Protein AF-A0A4Y2RRC0-F1 (afdb_monomer)

Mean predicted aligned error: 10.44 Å

Structure (mmCIF, N/CA/C/O backbone):
data_AF-A0A4Y2RRC0-F1
#
_entry.id   AF-A0A4Y2RRC0-F1
#
loop_
_atom_site.group_PDB
_atom_site.id
_atom_site.type_symbol
_atom_site.label_atom_id
_atom_site.label_alt_id
_atom_site.label_comp_id
_atom_site.label_asym_id
_atom_site.label_entity_id
_atom_site.label_seq_id
_atom_site.pdbx_PDB_ins_code
_atom_site.Cartn_x
_atom_site.Cartn_y
_atom_site.Cartn_z
_atom_site.occupancy
_atom_site.B_iso_or_equiv
_atom_site.auth_seq_id
_atom_site.auth_comp_id
_atom_site.auth_asym_id
_atom_site.auth_atom_id
_atom_site.pdbx_PDB_model_num
ATOM 1 N N . HIS A 1 1 ? -29.200 -14.718 19.200 1.00 51.44 1 HIS A N 1
ATOM 2 C CA . HIS A 1 1 ? -28.163 -13.702 18.919 1.00 51.44 1 HIS A CA 1
ATOM 3 C C . HIS A 1 1 ? -26.847 -14.149 19.544 1.00 51.44 1 HIS A C 1
ATOM 5 O O . HIS A 1 1 ? -26.790 -14.279 20.752 1.00 51.44 1 HIS A O 1
ATOM 11 N N . ARG A 1 2 ? -25.812 -14.468 18.754 1.00 59.75 2 ARG A N 1
ATOM 12 C CA . ARG A 1 2 ? -24.584 -15.139 19.248 1.00 59.75 2 ARG A CA 1
ATOM 13 C C . ARG A 1 2 ? -23.587 -14.205 19.967 1.00 59.75 2 ARG A C 1
ATOM 15 O O . ARG A 1 2 ? -22.599 -14.688 20.502 1.00 59.75 2 ARG A O 1
ATOM 22 N N . PHE A 1 3 ? -23.854 -12.895 19.975 1.00 66.81 3 PHE A N 1
ATOM 23 C CA . PHE A 1 3 ? -22.972 -11.850 20.514 1.00 66.81 3 PHE A CA 1
ATOM 24 C C . PHE A 1 3 ? -23.729 -10.743 21.275 1.00 66.81 3 PHE A C 1
ATOM 26 O O . PHE A 1 3 ? -23.216 -9.640 21.404 1.00 66.81 3 PHE A O 1
ATOM 33 N N . SER A 1 4 ? -24.951 -11.004 21.752 1.00 68.88 4 SER A N 1
ATOM 34 C CA . SER A 1 4 ? -25.782 -10.001 22.448 1.00 68.88 4 SER A CA 1
ATOM 35 C C . SER A 1 4 ? -25.144 -9.440 23.721 1.00 68.88 4 SER A C 1
ATOM 37 O O . SER A 1 4 ? -25.420 -8.303 24.082 1.00 68.88 4 SER A O 1
ATOM 39 N N . ASP A 1 5 ? -24.266 -10.214 24.357 1.00 81.19 5 ASP A N 1
ATOM 40 C CA . ASP A 1 5 ? -23.630 -9.849 25.629 1.00 81.19 5 ASP A CA 1
ATOM 41 C C . ASP A 1 5 ? -22.308 -9.087 25.425 1.00 81.19 5 ASP A C 1
ATOM 43 O O . ASP A 1 5 ? -21.598 -8.779 26.382 1.00 81.19 5 ASP A O 1
ATOM 47 N N . TYR A 1 6 ? -21.943 -8.808 24.169 1.00 82.06 6 TYR A N 1
ATOM 48 C CA . TYR A 1 6 ? -20.717 -8.104 23.813 1.00 82.06 6 TYR A CA 1
ATOM 49 C C . TYR A 1 6 ? -21.003 -6.645 23.475 1.00 82.06 6 TYR A C 1
ATOM 51 O O . TYR A 1 6 ? -21.956 -6.327 22.767 1.00 82.06 6 TYR A O 1
ATOM 59 N N . LEU A 1 7 ? -20.112 -5.760 23.920 1.00 87.31 7 LEU A N 1
ATOM 60 C CA . LEU A 1 7 ? -20.065 -4.376 23.466 1.00 87.31 7 LEU A CA 1
ATOM 61 C C . LEU A 1 7 ? -19.388 -4.324 22.085 1.00 87.31 7 LEU A C 1
ATOM 63 O O . LEU A 1 7 ? -18.187 -4.604 22.009 1.00 87.31 7 LEU A O 1
ATOM 67 N N . PRO A 1 8 ? -20.103 -3.981 20.997 1.00 89.75 8 PRO A N 1
ATOM 68 C CA . PRO A 1 8 ? -19.479 -3.853 19.691 1.00 89.75 8 PRO A CA 1
ATOM 69 C C . PRO A 1 8 ? -18.608 -2.596 19.639 1.00 89.75 8 PRO A C 1
ATOM 71 O O . PRO A 1 8 ? -19.058 -1.497 19.972 1.00 89.75 8 PRO A O 1
ATOM 74 N N . ILE A 1 9 ? -17.373 -2.770 19.175 1.00 91.38 9 ILE A N 1
ATOM 75 C CA . ILE A 1 9 ? -16.477 -1.678 18.805 1.00 91.38 9 ILE A CA 1
ATOM 76 C C . ILE A 1 9 ? -16.046 -1.922 17.370 1.00 91.38 9 ILE A C 1
ATOM 78 O O . ILE A 1 9 ? -15.539 -2.997 17.048 1.00 91.38 9 ILE A O 1
ATOM 82 N N . TYR A 1 10 ? -16.270 -0.928 16.524 1.00 93.25 10 TYR A N 1
ATOM 83 C CA . TYR A 1 10 ? -15.870 -0.956 15.124 1.00 93.25 10 TYR A CA 1
ATOM 84 C C . TYR A 1 10 ? -14.587 -0.158 14.981 1.00 93.25 10 TYR A C 1
ATOM 86 O O . TYR A 1 10 ? -14.452 0.896 15.595 1.00 93.25 10 TYR A O 1
ATOM 94 N N . THR A 1 11 ? -13.647 -0.662 14.200 1.00 92.56 11 THR A N 1
ATOM 95 C CA . THR A 1 11 ? -12.344 -0.039 13.967 1.00 92.56 11 THR A CA 1
ATOM 96 C C . THR A 1 11 ? -12.079 -0.055 12.480 1.00 92.56 11 THR A C 1
ATOM 98 O O . THR A 1 11 ? -12.399 -1.056 11.843 1.00 92.56 11 THR A O 1
ATOM 101 N N . ASP A 1 12 ? -11.482 1.007 11.957 1.00 94.44 12 ASP A N 1
ATOM 102 C CA . ASP A 1 12 ? -11.091 1.063 10.553 1.00 94.44 12 ASP A CA 1
ATOM 103 C C . ASP A 1 12 ? -9.817 1.892 10.360 1.00 94.44 12 ASP A C 1
ATOM 105 O O . ASP A 1 12 ? -9.576 2.888 11.064 1.00 94.44 12 ASP A O 1
ATOM 109 N N . GLY A 1 13 ? -8.995 1.459 9.408 1.00 92.56 13 GLY A N 1
ATOM 110 C CA . GLY A 1 13 ? -7.823 2.165 8.922 1.00 92.56 13 GLY A CA 1
ATOM 111 C C . GLY A 1 13 ? -8.037 2.654 7.493 1.00 92.56 13 GLY A C 1
ATOM 112 O O . GLY A 1 13 ? -8.409 1.905 6.602 1.00 92.56 13 GLY A O 1
ATOM 113 N N . SER A 1 14 ? -7.689 3.909 7.225 1.00 93.88 14 SER A N 1
ATOM 114 C CA . SER A 1 14 ? -7.742 4.488 5.888 1.00 93.88 14 SER A CA 1
ATOM 115 C C . SER A 1 14 ? -6.358 4.875 5.386 1.00 93.88 14 SER A C 1
ATOM 117 O O . SER A 1 14 ? -5.559 5.484 6.101 1.00 93.88 14 SER A O 1
ATOM 119 N N . LYS A 1 15 ? -6.087 4.575 4.114 1.00 92.44 15 LYS A N 1
ATOM 120 C CA . LYS A 1 15 ? -4.858 4.960 3.418 1.00 92.44 15 LYS A CA 1
ATOM 121 C C . LYS A 1 15 ? -5.174 5.454 2.007 1.00 92.44 15 LYS A C 1
ATOM 123 O O . LYS A 1 15 ? -5.719 4.714 1.196 1.00 92.44 15 LYS A O 1
ATOM 128 N N . SER A 1 16 ? -4.769 6.686 1.699 1.00 91.31 16 SER A N 1
ATOM 129 C CA . SER A 1 16 ? -4.727 7.245 0.340 1.00 91.31 16 SER A CA 1
ATOM 130 C C . SER A 1 16 ? -3.289 7.596 -0.059 1.00 91.31 16 SER A C 1
ATOM 132 O O . SER A 1 16 ? -2.350 7.412 0.715 1.00 91.31 16 SER A O 1
ATOM 134 N N . THR A 1 17 ? -3.073 8.124 -1.262 1.00 85.25 17 THR A N 1
ATOM 135 C CA . THR A 1 17 ? -1.742 8.570 -1.711 1.00 85.25 17 THR A CA 1
ATOM 136 C C . THR A 1 17 ? -1.160 9.682 -0.832 1.00 85.25 17 THR A C 1
ATOM 138 O O . THR A 1 17 ? 0.039 9.684 -0.566 1.00 85.25 17 THR A O 1
ATOM 141 N N . THR A 1 18 ? -2.001 10.581 -0.319 1.00 88.06 18 THR A N 1
ATOM 142 C CA . THR A 1 18 ? -1.594 11.784 0.433 1.00 88.06 18 THR A CA 1
ATOM 143 C C . THR A 1 18 ? -1.958 11.736 1.917 1.00 88.06 18 THR A C 1
ATOM 145 O O . THR A 1 18 ? -1.545 12.596 2.696 1.00 88.06 18 THR A O 1
ATOM 148 N N . ALA A 1 19 ? -2.740 10.741 2.326 1.00 91.25 19 ALA A N 1
ATOM 149 C CA . ALA A 1 19 ? -3.330 10.659 3.649 1.00 91.25 19 ALA A CA 1
ATOM 150 C C . ALA A 1 19 ? -3.214 9.264 4.246 1.00 91.25 19 ALA A C 1
ATOM 152 O O . ALA A 1 19 ? -3.270 8.270 3.530 1.00 91.25 19 ALA A O 1
ATOM 153 N N . ALA A 1 20 ? -3.148 9.203 5.570 1.00 93.06 20 ALA A N 1
ATOM 154 C CA . ALA A 1 20 ? -3.466 8.006 6.329 1.00 93.06 20 ALA A CA 1
ATOM 155 C C . ALA A 1 20 ? -4.252 8.422 7.574 1.00 93.06 20 ALA A C 1
ATOM 157 O O . ALA A 1 20 ? -3.986 9.481 8.146 1.00 93.06 20 ALA A O 1
ATOM 158 N N . GLY A 1 21 ? -5.219 7.622 7.988 1.00 94.38 21 GLY A N 1
ATOM 159 C CA . GLY A 1 21 ? -6.072 7.915 9.130 1.00 94.38 21 GLY A CA 1
ATOM 160 C C . GLY A 1 21 ? -6.603 6.635 9.742 1.00 94.38 21 GLY A C 1
ATOM 161 O O . GLY A 1 21 ? -6.569 5.579 9.121 1.00 94.38 21 GLY A O 1
ATOM 162 N N . CYS A 1 22 ? -7.076 6.717 10.970 1.00 94.00 22 CYS A N 1
ATOM 163 C CA . CYS A 1 22 ? -7.711 5.598 11.642 1.00 94.00 22 CYS A CA 1
ATOM 164 C C . CYS A 1 22 ? -8.864 6.098 12.500 1.00 94.00 22 CYS A C 1
ATOM 166 O O . CYS A 1 22 ? -8.883 7.264 12.914 1.00 94.00 22 CYS A O 1
ATOM 168 N N . ALA A 1 23 ? -9.825 5.228 12.775 1.00 95.44 23 ALA A N 1
ATOM 169 C CA . ALA A 1 23 ? -10.914 5.550 13.676 1.00 95.44 23 ALA A CA 1
ATOM 170 C C . ALA A 1 23 ? -11.458 4.317 14.383 1.00 95.44 23 ALA A C 1
ATOM 172 O O . ALA A 1 23 ? -11.337 3.191 13.902 1.00 95.44 23 ALA A O 1
ATOM 173 N N . PHE A 1 24 ? -12.105 4.554 15.519 1.00 94.94 24 PHE A N 1
ATOM 174 C CA . PHE A 1 24 ? -12.991 3.577 16.123 1.00 94.94 24 PHE A CA 1
ATOM 175 C C . PHE A 1 24 ? -14.331 4.205 16.503 1.00 94.94 24 PHE A C 1
ATOM 177 O O . PHE A 1 24 ? -14.433 5.408 16.761 1.00 94.94 24 PHE A O 1
ATOM 184 N N . VAL A 1 25 ? -15.352 3.356 16.560 1.00 94.19 25 VAL A N 1
ATOM 185 C CA . VAL A 1 25 ? -16.710 3.693 16.977 1.00 94.19 25 VAL A CA 1
ATOM 186 C C . VAL A 1 25 ? -17.121 2.746 18.092 1.00 94.19 25 VAL A C 1
ATOM 188 O O . VAL A 1 25 ? -17.136 1.527 17.911 1.00 94.19 25 VAL A O 1
ATOM 191 N N . CYS A 1 26 ? -17.470 3.308 19.244 1.00 91.94 26 CYS A N 1
ATOM 192 C CA . CYS A 1 26 ? -17.986 2.573 20.391 1.00 91.94 26 CYS A CA 1
ATOM 193 C C . CYS A 1 26 ? -19.247 3.280 20.896 1.00 91.94 26 CYS A C 1
ATOM 195 O O . CYS A 1 26 ? -19.172 4.381 21.436 1.00 91.94 26 CYS A O 1
ATOM 197 N N . GLN A 1 27 ? -20.410 2.638 20.753 1.00 88.44 27 GLN A N 1
ATOM 198 C CA . GLN A 1 27 ? -21.713 3.246 21.062 1.00 88.44 27 GLN A CA 1
ATOM 199 C C . GLN A 1 27 ? -21.921 4.560 20.278 1.00 88.44 27 GLN A C 1
ATOM 201 O O . GLN A 1 27 ? -22.026 4.517 19.056 1.00 88.44 27 GLN A O 1
ATOM 206 N N . ASN A 1 28 ? -21.967 5.705 20.968 1.00 88.00 28 ASN A N 1
ATOM 207 C CA . ASN A 1 28 ? -22.111 7.037 20.373 1.00 88.00 28 ASN A CA 1
ATOM 208 C C . ASN A 1 28 ? -20.768 7.767 20.203 1.00 88.00 28 ASN A C 1
ATOM 210 O O . ASN A 1 28 ? -20.734 8.829 19.585 1.00 88.00 28 ASN A O 1
ATOM 214 N N . ASP A 1 29 ? -19.677 7.215 20.740 1.00 91.12 29 ASP A N 1
ATOM 215 C CA . ASP A 1 29 ? -18.361 7.835 20.665 1.00 91.12 29 ASP A CA 1
ATOM 216 C C . ASP A 1 29 ? -17.682 7.437 19.350 1.00 91.12 29 ASP A C 1
ATOM 218 O O . ASP A 1 29 ? -17.482 6.252 19.065 1.00 91.12 29 ASP A O 1
ATOM 222 N N . ILE A 1 30 ? -17.313 8.446 18.560 1.00 94.19 30 ILE A N 1
ATOM 223 C CA . ILE A 1 30 ? -16.532 8.308 17.330 1.00 94.19 30 ILE A CA 1
ATOM 224 C C . ILE A 1 30 ? -15.206 9.015 17.565 1.00 94.19 30 ILE A C 1
ATOM 226 O O . ILE A 1 30 ? -15.168 10.230 17.768 1.00 94.19 30 ILE A O 1
ATOM 230 N N . VAL A 1 31 ? -14.114 8.261 17.539 1.00 92.50 31 VAL A N 1
ATOM 231 C CA . VAL A 1 31 ? -12.775 8.810 17.751 1.00 92.50 31 VAL A CA 1
ATOM 232 C C . VAL A 1 31 ? -11.929 8.491 16.536 1.00 92.50 31 VAL A C 1
ATOM 234 O O . VAL A 1 31 ? -11.680 7.330 16.226 1.00 92.50 31 VAL A O 1
ATOM 237 N N . SER A 1 32 ? -11.458 9.537 15.867 1.00 94.12 32 SER A N 1
ATOM 238 C CA . SER A 1 32 ? -10.596 9.442 14.690 1.00 94.12 32 SER A CA 1
ATOM 239 C C . SER A 1 32 ? -9.249 10.106 14.936 1.00 94.12 32 SER A C 1
ATOM 241 O O . SER A 1 32 ? -9.163 11.083 15.689 1.00 94.12 32 SER A O 1
ATOM 243 N N . ARG A 1 33 ? -8.212 9.638 14.249 1.00 90.69 33 ARG A N 1
ATOM 244 C CA . ARG A 1 33 ? -6.874 10.224 14.291 1.00 90.69 33 ARG A CA 1
ATOM 245 C C . ARG A 1 33 ? -6.261 10.265 12.904 1.00 90.69 33 ARG A C 1
ATOM 247 O O . ARG A 1 33 ? -6.299 9.292 12.155 1.00 90.69 33 ARG A O 1
ATOM 254 N N . ARG A 1 34 ? -5.674 11.411 12.578 1.00 93.19 34 ARG A N 1
ATOM 255 C CA . ARG A 1 34 ? -4.878 11.593 11.375 1.00 93.19 34 ARG A CA 1
ATOM 256 C C . ARG A 1 34 ? -3.474 11.068 11.633 1.00 93.19 34 ARG A C 1
ATOM 258 O O . ARG A 1 34 ? -2.797 11.523 12.557 1.00 93.19 34 ARG A O 1
ATOM 265 N N . LEU A 1 35 ? -3.046 10.129 10.801 1.00 90.56 35 LEU A N 1
ATOM 266 C CA . LEU A 1 35 ? -1.715 9.544 10.853 1.00 90.56 35 LEU A CA 1
ATOM 267 C C . LEU A 1 35 ? -0.792 10.243 9.857 1.00 90.56 35 LEU A C 1
ATOM 269 O O . LEU A 1 35 ? -1.223 10.997 8.977 1.00 90.56 35 LEU A O 1
ATOM 273 N N . HIS A 1 36 ? 0.507 9.997 10.001 1.00 89.94 36 HIS A N 1
ATOM 274 C CA . HIS A 1 36 ? 1.475 10.505 9.042 1.00 89.94 36 HIS A CA 1
ATOM 275 C C . HIS A 1 36 ? 1.184 9.912 7.648 1.00 89.94 36 HIS A C 1
ATOM 277 O O . HIS A 1 36 ? 0.908 8.712 7.567 1.00 89.94 36 HIS A O 1
ATOM 283 N N . PRO A 1 37 ? 1.287 10.679 6.543 1.00 90.12 37 PRO A N 1
ATOM 284 C CA . PRO A 1 37 ? 0.978 10.193 5.195 1.00 90.12 37 PRO A CA 1
ATOM 285 C C . PRO A 1 37 ? 1.722 8.922 4.776 1.00 90.12 37 PRO A C 1
ATOM 287 O O . PRO A 1 37 ? 1.210 8.158 3.973 1.00 90.12 37 PRO A O 1
ATOM 290 N N . PHE A 1 38 ? 2.913 8.671 5.315 1.00 89.50 38 PHE A N 1
ATOM 291 C CA . PHE A 1 38 ? 3.690 7.450 5.049 1.00 89.50 38 PHE A CA 1
ATOM 292 C C . PHE A 1 38 ? 3.231 6.209 5.818 1.00 89.50 38 PHE A C 1
ATOM 294 O O . PHE A 1 38 ? 3.741 5.126 5.550 1.00 89.50 38 PHE A O 1
ATOM 301 N N . SER A 1 39 ? 2.274 6.344 6.737 1.00 88.81 39 SER A N 1
ATOM 302 C CA . SER A 1 39 ? 1.728 5.193 7.455 1.00 88.81 39 SER A CA 1
ATOM 303 C C . SER A 1 39 ? 1.082 4.230 6.463 1.00 88.81 39 SER A C 1
ATOM 305 O O . SER A 1 39 ? 0.383 4.654 5.535 1.00 88.81 39 SER A O 1
ATOM 307 N N . SER A 1 40 ? 1.322 2.935 6.638 1.00 88.88 40 SER A N 1
ATOM 308 C CA . SER A 1 40 ? 0.680 1.911 5.815 1.00 88.88 40 SER A CA 1
ATOM 309 C C . SER A 1 40 ? -0.785 1.713 6.214 1.00 88.88 40 SER A C 1
ATOM 311 O O . SER A 1 40 ? -1.220 2.111 7.300 1.00 88.88 40 SER A O 1
ATOM 313 N N . ILE A 1 41 ? -1.559 1.059 5.341 1.00 91.56 41 ILE A N 1
ATOM 314 C CA . ILE A 1 41 ? -2.912 0.606 5.693 1.00 91.56 41 ILE A CA 1
ATOM 315 C C . ILE A 1 41 ? -2.871 -0.299 6.929 1.00 91.56 41 ILE A C 1
ATOM 317 O O . ILE A 1 41 ? -3.638 -0.110 7.861 1.00 91.56 41 ILE A O 1
ATOM 321 N N . PHE A 1 42 ? -1.882 -1.192 6.999 1.00 86.62 42 PHE A N 1
ATOM 322 C CA . PHE A 1 42 ? -1.682 -2.088 8.130 1.00 86.62 42 PHE A CA 1
ATOM 323 C C . PHE A 1 42 ? -1.435 -1.334 9.442 1.00 86.62 42 PHE A C 1
ATOM 325 O O . PHE A 1 42 ? -2.080 -1.625 10.446 1.00 86.62 42 PHE A O 1
ATOM 332 N N . THR A 1 43 ? -0.552 -0.330 9.440 1.00 87.50 43 THR A N 1
ATOM 333 C CA . THR A 1 43 ? -0.346 0.537 10.611 1.00 87.50 43 THR A CA 1
ATOM 334 C C . THR A 1 43 ? -1.631 1.264 10.995 1.00 87.50 43 THR A C 1
ATOM 336 O O . THR A 1 43 ? -1.949 1.342 12.176 1.00 87.50 43 THR A O 1
ATOM 339 N N . SER A 1 44 ? -2.395 1.745 10.015 1.00 89.62 44 SER A N 1
ATOM 340 C CA . SER A 1 44 ? -3.648 2.468 10.259 1.00 89.62 44 SER A CA 1
ATOM 341 C C . SER A 1 44 ? -4.688 1.594 10.970 1.00 89.62 44 SER A C 1
ATOM 343 O O . SER A 1 44 ? -5.241 2.009 11.989 1.00 89.62 44 SER A O 1
ATOM 345 N N . GLU A 1 45 ? -4.873 0.358 10.503 1.00 88.62 45 GLU A N 1
ATOM 346 C CA . GLU A 1 45 ? -5.752 -0.642 11.127 1.00 88.62 45 GLU A CA 1
ATOM 347 C C . GLU A 1 45 ? -5.311 -0.999 12.553 1.00 88.62 45 GLU A C 1
ATOM 349 O O . GLU A 1 45 ? -6.112 -1.024 13.492 1.00 88.62 45 GLU A O 1
ATOM 354 N N . LEU A 1 46 ? -4.010 -1.236 12.757 1.00 88.50 4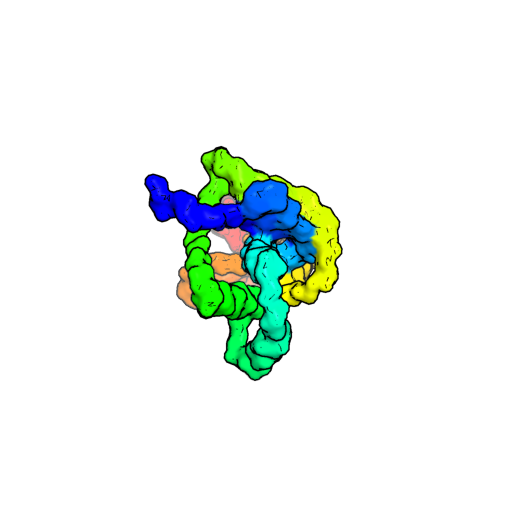6 LEU A N 1
ATOM 355 C CA . LEU A 1 46 ? -3.486 -1.548 14.086 1.00 88.50 46 LEU A CA 1
ATOM 356 C C . LEU A 1 46 ? -3.662 -0.379 15.056 1.00 88.50 46 LEU A C 1
ATOM 358 O O . LEU A 1 46 ? -4.039 -0.597 16.208 1.00 88.50 46 LEU A O 1
ATOM 362 N N . THR A 1 47 ? -3.426 0.853 14.609 1.00 89.00 47 THR A N 1
ATOM 363 C CA . THR A 1 47 ? -3.617 2.034 15.454 1.00 89.00 47 THR A CA 1
ATOM 364 C C . THR A 1 47 ? -5.091 2.225 15.815 1.00 89.00 47 THR A C 1
ATOM 366 O O . THR A 1 47 ? -5.380 2.571 16.959 1.00 89.00 47 THR A O 1
ATOM 369 N N . ALA A 1 48 ? -6.033 1.930 14.909 1.00 90.56 48 ALA A N 1
ATOM 370 C CA . ALA A 1 48 ? -7.468 1.933 15.220 1.00 90.56 48 ALA A CA 1
ATOM 371 C C . ALA A 1 48 ? -7.806 0.970 16.374 1.00 90.56 48 ALA A C 1
ATOM 373 O O . ALA A 1 48 ? -8.475 1.346 17.342 1.00 90.56 48 ALA A O 1
ATOM 374 N N . ILE A 1 49 ? -7.277 -0.257 16.310 1.00 88.44 49 ILE A N 1
ATOM 375 C CA . ILE A 1 49 ? -7.449 -1.277 17.354 1.00 88.44 49 ILE A CA 1
ATOM 376 C C . ILE A 1 49 ? -6.797 -0.838 18.666 1.00 88.44 49 ILE A C 1
ATOM 378 O O . ILE A 1 49 ? -7.412 -0.952 19.728 1.00 88.44 49 ILE A O 1
ATOM 382 N N . TYR A 1 50 ? -5.567 -0.328 18.609 1.00 88.12 50 TYR A N 1
ATOM 383 C CA . TYR A 1 50 ? -4.862 0.183 19.782 1.00 88.12 50 TYR A CA 1
ATOM 384 C C . TYR A 1 50 ? -5.693 1.260 20.493 1.00 88.12 50 TYR A C 1
ATOM 386 O O . TYR A 1 50 ? -5.912 1.170 21.699 1.00 88.12 50 TYR A O 1
ATOM 394 N N . MET A 1 51 ? -6.225 2.228 19.739 1.00 88.69 51 MET A N 1
ATOM 395 C CA . MET A 1 51 ? -7.055 3.310 20.274 1.00 88.69 51 MET A CA 1
ATOM 396 C C . MET A 1 51 ? -8.332 2.797 20.942 1.00 88.69 51 MET A C 1
ATOM 398 O O . MET A 1 51 ? -8.689 3.264 22.023 1.00 88.69 51 MET A O 1
ATOM 402 N N . ALA A 1 52 ? -9.002 1.819 20.331 1.00 89.69 52 ALA A N 1
ATOM 403 C CA . ALA A 1 52 ? -10.185 1.190 20.910 1.00 89.69 52 ALA A CA 1
ATOM 404 C C . ALA A 1 52 ? -9.869 0.487 22.242 1.00 89.69 52 ALA A C 1
ATOM 406 O O . ALA A 1 52 ? -10.611 0.622 23.220 1.00 89.69 52 ALA A O 1
ATOM 407 N N . LEU A 1 53 ? -8.750 -0.244 22.303 1.00 86.31 53 LEU A N 1
ATOM 408 C CA . LEU A 1 53 ? -8.315 -0.929 23.521 1.00 86.31 53 LEU A CA 1
ATOM 409 C C . LEU A 1 53 ? -7.905 0.065 24.610 1.00 86.31 53 LEU A C 1
ATOM 411 O O . LEU A 1 53 ? -8.295 -0.120 25.759 1.00 86.31 53 LEU A O 1
ATOM 415 N N . GLU A 1 54 ? -7.180 1.127 24.261 1.00 84.69 54 GLU A N 1
ATOM 416 C CA . GLU A 1 54 ? -6.804 2.214 25.172 1.00 84.69 54 GLU A CA 1
ATOM 417 C C . GLU A 1 54 ? -8.043 2.918 25.752 1.00 84.69 54 GLU A C 1
ATOM 419 O O . GLU A 1 54 ? -8.121 3.166 26.959 1.00 84.69 54 GLU A O 1
ATOM 424 N N . TYR A 1 55 ? -9.057 3.170 24.927 1.00 85.06 55 TYR A N 1
ATOM 425 C CA . TYR A 1 55 ? -10.328 3.747 25.362 1.00 85.06 55 TYR A CA 1
ATOM 426 C C . TYR A 1 55 ? -11.082 2.835 26.348 1.00 85.06 55 TYR A C 1
ATOM 428 O O . TYR A 1 55 ? -11.531 3.293 27.401 1.00 85.06 55 TYR A O 1
ATOM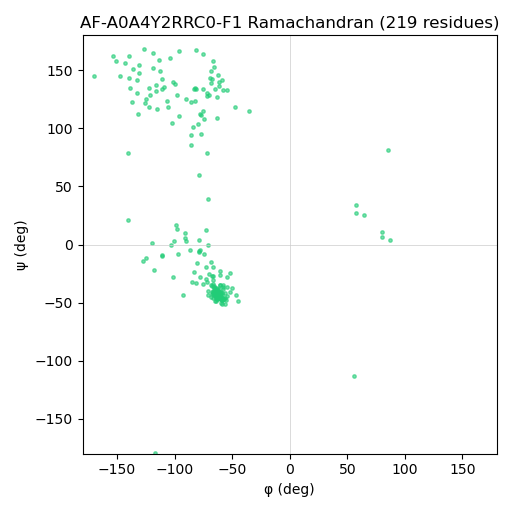 436 N N . LEU A 1 56 ? -11.154 1.527 26.073 1.00 81.38 56 LEU A N 1
ATOM 437 C CA . LEU A 1 56 ? -11.704 0.546 27.023 1.00 81.38 56 LEU A CA 1
ATOM 438 C C . LEU A 1 56 ? -10.917 0.513 28.334 1.00 81.38 56 LEU A C 1
ATOM 440 O O . LEU A 1 56 ? -11.473 0.300 29.410 1.00 81.38 56 LEU A O 1
ATOM 444 N N . SER A 1 57 ? -9.610 0.721 28.222 1.00 73.81 57 SER A N 1
ATOM 445 C CA . SER A 1 57 ? -8.686 0.724 29.338 1.00 73.81 57 SER A CA 1
ATOM 446 C C . SER A 1 57 ? -8.940 1.922 30.267 1.00 73.81 57 SER A C 1
ATOM 448 O O . SER A 1 57 ? -8.954 1.726 31.473 1.00 73.81 57 SER A O 1
ATOM 450 N N . THR A 1 58 ? -9.223 3.117 29.731 1.00 68.69 58 THR A N 1
ATOM 451 C CA . THR A 1 58 ? -9.340 4.386 30.485 1.00 68.69 58 THR A CA 1
ATOM 452 C C . THR A 1 58 ? -10.705 4.627 31.136 1.00 68.69 58 THR A C 1
ATOM 454 O O . THR A 1 58 ? -10.771 5.329 32.144 1.00 68.69 58 THR A O 1
ATOM 457 N N . LYS A 1 59 ? -11.795 4.017 30.642 1.00 60.88 59 LYS A N 1
ATOM 458 C CA . LYS A 1 59 ? -13.123 4.079 31.295 1.00 60.88 59 LYS A CA 1
ATOM 459 C C . LYS A 1 59 ? -13.223 3.273 32.606 1.00 60.88 59 LYS A C 1
ATOM 461 O O . LYS A 1 59 ? -14.255 3.315 33.272 1.00 60.88 59 LYS A O 1
ATOM 466 N N . GLN A 1 60 ? -12.149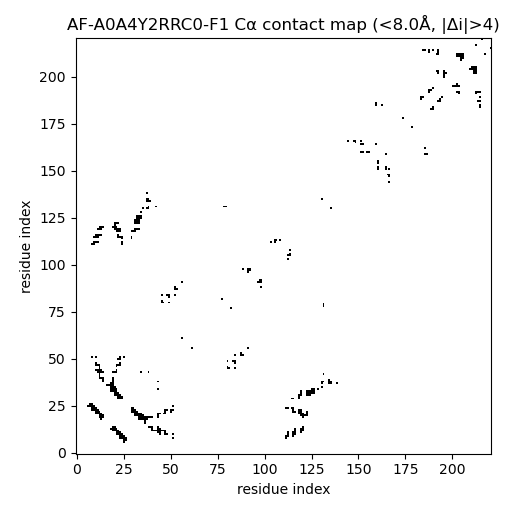 2.600 33.023 1.00 49.00 60 GLN A N 1
ATOM 467 C CA . GLN A 1 60 ? -11.922 2.151 34.400 1.00 49.00 60 GLN A CA 1
ATOM 468 C C . GLN A 1 60 ? -10.506 2.558 34.848 1.00 49.00 60 GLN A C 1
ATOM 470 O O . GLN A 1 60 ? -9.602 2.600 34.019 1.00 49.00 60 GLN A O 1
ATOM 475 N N . PRO A 1 61 ? -10.260 2.865 36.135 1.00 36.12 61 PRO A N 1
ATOM 476 C CA . PRO A 1 61 ? -8.965 3.379 36.574 1.00 36.12 61 PRO A CA 1
ATOM 477 C C . PRO A 1 61 ? -7.847 2.351 36.345 1.00 36.12 61 PRO A C 1
ATOM 479 O O . PRO A 1 61 ? -7.738 1.347 37.048 1.00 36.12 61 PRO A O 1
ATOM 482 N N . ILE A 1 62 ? -6.976 2.623 35.372 1.00 42.12 62 ILE A N 1
ATOM 483 C CA . ILE A 1 62 ? -5.684 1.947 35.244 1.00 42.12 62 ILE A CA 1
ATOM 484 C C . ILE A 1 62 ? -4.707 2.666 36.146 1.00 42.12 62 ILE A C 1
ATOM 486 O O . ILE A 1 62 ? -4.172 3.713 35.791 1.00 42.12 62 ILE A O 1
ATOM 490 N N . LYS A 1 63 ? -4.458 2.078 37.313 1.00 38.66 63 LYS A N 1
ATOM 491 C CA . LYS A 1 63 ? -3.176 2.276 37.974 1.00 38.66 63 LYS A CA 1
ATOM 492 C C . LYS A 1 63 ? -2.126 1.431 37.246 1.00 38.66 63 LYS A C 1
ATOM 494 O O . LYS A 1 63 ? -2.370 0.267 36.928 1.00 38.66 63 LYS A O 1
ATOM 499 N N . ASP A 1 64 ? -0.995 2.076 36.996 1.00 36.81 64 ASP A N 1
ATOM 500 C CA . ASP A 1 64 ? 0.310 1.537 36.604 1.00 36.81 64 ASP A CA 1
ATOM 501 C C . ASP A 1 64 ? 0.591 1.274 35.119 1.00 36.81 64 ASP A C 1
ATOM 503 O O . ASP A 1 64 ? 0.656 0.149 34.623 1.00 36.81 64 ASP A O 1
ATOM 507 N N . SER A 1 65 ? 0.943 2.370 34.446 1.00 39.81 65 SER A N 1
ATOM 508 C CA . SER A 1 65 ? 1.680 2.451 33.180 1.00 39.81 65 SER A CA 1
ATOM 509 C C . SER A 1 65 ? 3.184 2.107 33.286 1.00 39.81 65 SER A C 1
ATOM 511 O O . SER A 1 65 ? 3.926 2.327 32.334 1.00 39.81 65 SER A O 1
ATOM 513 N N . PHE A 1 66 ? 3.665 1.526 34.394 1.00 42.19 66 PHE A N 1
ATOM 514 C CA . PHE A 1 66 ? 5.096 1.212 34.571 1.00 42.19 66 PHE A CA 1
ATOM 515 C C . PHE A 1 66 ? 5.512 -0.145 33.964 1.00 42.19 66 PHE A C 1
ATOM 517 O O . PHE A 1 66 ? 6.605 -0.292 33.426 1.00 42.19 66 PHE A O 1
ATOM 524 N N . SER A 1 67 ? 4.616 -1.138 33.956 1.00 45.41 67 SER A N 1
ATOM 525 C CA . SER A 1 67 ? 4.916 -2.489 33.440 1.00 45.41 67 SER A CA 1
ATOM 526 C C . SER A 1 67 ? 5.027 -2.574 31.907 1.00 45.41 67 SER A C 1
ATOM 528 O O . SER A 1 67 ? 5.653 -3.495 31.385 1.00 45.41 67 SER A O 1
ATOM 530 N N . VAL A 1 68 ? 4.475 -1.595 31.179 1.00 39.97 68 VAL A N 1
ATOM 531 C CA . VAL A 1 68 ? 4.555 -1.503 29.707 1.00 39.97 68 VAL A CA 1
ATOM 532 C C . VAL A 1 68 ? 5.943 -1.039 29.250 1.00 39.97 68 VAL A C 1
ATOM 534 O O . VAL A 1 68 ? 6.442 -1.523 28.238 1.00 39.97 68 VAL A O 1
ATOM 537 N N . LEU A 1 69 ? 6.606 -0.175 30.030 1.00 39.72 69 LEU A N 1
ATOM 538 C CA . LEU A 1 69 ? 7.981 0.265 29.764 1.00 39.72 69 LEU A CA 1
ATOM 539 C C . LEU A 1 69 ? 8.994 -0.875 29.965 1.00 39.72 69 LEU A C 1
ATOM 541 O O . LEU A 1 69 ? 9.945 -0.988 29.198 1.00 39.72 69 LEU A O 1
ATOM 545 N N . GLN A 1 70 ? 8.764 -1.776 30.928 1.00 39.84 70 GLN A N 1
ATOM 546 C CA . GLN A 1 70 ? 9.654 -2.921 31.183 1.00 39.84 70 GLN A CA 1
ATOM 547 C C . GLN A 1 70 ? 9.643 -3.953 30.034 1.00 39.84 70 GLN A C 1
ATOM 549 O O . GLN A 1 70 ? 10.642 -4.629 29.800 1.00 39.84 70 GLN A O 1
ATOM 554 N N . ALA A 1 71 ? 8.542 -4.047 29.277 1.00 40.50 71 ALA A N 1
ATOM 555 C CA . ALA A 1 71 ? 8.443 -4.907 28.094 1.00 40.50 71 ALA A CA 1
ATOM 556 C C . ALA A 1 71 ? 9.210 -4.358 26.870 1.00 40.50 71 ALA A C 1
ATOM 558 O O . ALA A 1 71 ? 9.361 -5.071 25.883 1.00 40.50 71 ALA A O 1
ATOM 559 N N . MET A 1 72 ? 9.726 -3.121 26.932 1.00 40.62 72 MET A N 1
ATOM 560 C CA . MET A 1 72 ? 10.507 -2.498 25.851 1.00 40.62 72 MET A CA 1
ATOM 561 C C . MET A 1 72 ? 11.965 -2.982 25.772 1.00 40.62 72 MET A C 1
ATOM 563 O O . MET A 1 72 ? 12.671 -2.592 24.848 1.00 40.62 72 MET A O 1
ATOM 567 N N . ILE A 1 73 ? 12.424 -3.815 26.715 1.00 38.31 73 ILE A N 1
ATOM 568 C CA . ILE A 1 73 ? 13.826 -4.274 26.811 1.00 38.31 73 ILE A CA 1
ATOM 569 C C . ILE A 1 73 ? 14.012 -5.700 26.234 1.00 38.31 73 ILE A C 1
ATOM 571 O O . ILE A 1 73 ? 15.104 -6.254 26.265 1.00 38.31 73 ILE A O 1
ATOM 575 N N . GLY A 1 74 ? 12.964 -6.315 25.673 1.00 33.97 74 GLY A N 1
ATOM 576 C CA . GLY A 1 74 ? 13.025 -7.676 25.130 1.00 33.97 74 GLY A CA 1
ATOM 577 C C . GLY A 1 74 ? 13.041 -7.729 23.604 1.00 33.97 74 GLY A C 1
ATOM 578 O O . GLY A 1 74 ? 12.067 -7.342 22.961 1.00 33.97 74 GLY A O 1
ATOM 579 N N . ASP A 1 75 ? 14.119 -8.273 23.040 1.00 41.28 75 ASP A N 1
ATOM 580 C CA . ASP A 1 75 ? 14.263 -8.624 21.626 1.00 41.28 75 ASP A CA 1
ATOM 581 C C . ASP A 1 75 ? 13.058 -9.411 21.086 1.00 41.28 75 ASP A C 1
ATOM 583 O O . ASP A 1 75 ? 12.806 -10.544 21.497 1.00 41.28 75 ASP A O 1
ATOM 587 N N . ASN A 1 76 ? 12.354 -8.854 20.097 1.00 41.94 76 ASN A N 1
ATOM 588 C CA . ASN A 1 76 ? 12.015 -9.600 18.886 1.00 41.94 76 ASN A CA 1
ATOM 589 C C . ASN A 1 76 ? 11.431 -8.697 17.799 1.00 41.94 76 ASN A C 1
ATOM 591 O O . ASN A 1 76 ? 10.652 -7.781 18.055 1.00 41.94 76 ASN A O 1
ATOM 595 N N . ASN A 1 77 ? 11.770 -9.037 16.563 1.00 44.38 77 ASN A N 1
ATOM 596 C CA . ASN A 1 77 ? 11.572 -8.299 15.317 1.00 44.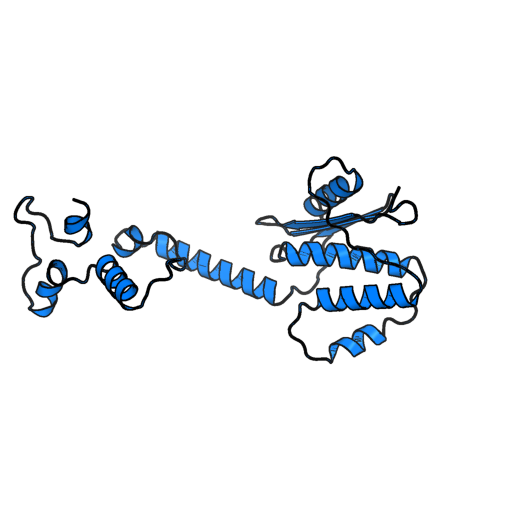38 77 ASN A CA 1
ATOM 597 C C . ASN A 1 77 ? 10.098 -8.231 14.833 1.00 44.38 77 ASN A C 1
ATOM 599 O O . ASN A 1 77 ? 9.810 -8.376 13.646 1.00 44.38 77 ASN A O 1
ATOM 603 N N . SER A 1 78 ? 9.134 -8.061 15.742 1.00 51.06 78 SER A N 1
ATOM 604 C CA . SER A 1 78 ? 7.703 -7.953 15.430 1.00 51.06 78 SER A CA 1
ATOM 605 C C . SER A 1 78 ? 7.216 -6.524 15.653 1.00 51.06 78 SER A C 1
ATOM 607 O O . SER A 1 78 ? 7.530 -5.943 16.687 1.00 51.06 78 SER A O 1
ATOM 609 N N . HIS A 1 79 ? 6.430 -5.977 14.717 1.00 65.31 79 HIS A N 1
ATOM 610 C CA . HIS A 1 79 ? 5.815 -4.645 14.801 1.00 65.31 79 HIS A CA 1
ATOM 611 C C . HIS A 1 79 ? 5.404 -4.281 16.240 1.00 65.31 79 HIS A C 1
ATOM 613 O O . HIS A 1 79 ? 4.510 -4.915 16.798 1.00 65.31 79 HIS A O 1
ATOM 619 N N . LYS A 1 80 ? 6.034 -3.249 16.819 1.00 73.31 80 LYS A N 1
ATOM 620 C CA . LYS A 1 80 ? 5.816 -2.787 18.204 1.00 73.31 80 LYS A CA 1
ATOM 621 C C . LYS A 1 80 ? 4.326 -2.669 18.567 1.00 73.31 80 LYS A C 1
ATOM 623 O O . LYS A 1 80 ? 3.904 -3.183 19.596 1.00 73.31 80 LYS A O 1
ATOM 628 N N . LEU A 1 81 ? 3.515 -2.119 17.658 1.00 73.25 81 LEU A N 1
ATOM 629 C CA . LEU A 1 81 ? 2.057 -2.007 17.809 1.00 73.25 81 LEU A CA 1
ATOM 630 C C . LEU A 1 81 ? 1.357 -3.361 18.015 1.00 73.25 81 LEU A C 1
ATOM 632 O O . LEU A 1 81 ? 0.443 -3.474 18.826 1.00 73.25 81 LEU A O 1
ATOM 636 N N . VAL A 1 82 ? 1.796 -4.420 17.329 1.00 75.94 82 VAL A N 1
ATOM 637 C CA . VAL A 1 82 ? 1.228 -5.769 17.498 1.00 75.94 82 VAL A CA 1
ATOM 638 C C . VAL A 1 82 ? 1.527 -6.311 18.894 1.00 75.94 82 VAL A C 1
ATOM 640 O O . VAL A 1 82 ? 0.663 -6.946 19.503 1.00 75.94 82 VAL A O 1
ATOM 643 N N . GLN A 1 83 ? 2.733 -6.072 19.416 1.00 79.19 83 GLN A N 1
ATOM 644 C CA . GLN A 1 83 ? 3.083 -6.468 20.782 1.00 79.19 83 GLN A CA 1
ATOM 645 C C . GLN A 1 83 ? 2.254 -5.691 21.810 1.00 79.19 83 GLN A C 1
ATOM 647 O O . GLN A 1 83 ? 1.697 -6.294 22.727 1.00 79.19 83 GLN A O 1
ATOM 652 N N . GLU A 1 84 ? 2.093 -4.382 21.620 1.00 76.00 84 GLU A N 1
ATOM 653 C CA . GLU A 1 84 ? 1.267 -3.542 22.491 1.00 76.00 84 GLU A CA 1
ATOM 654 C C . GLU A 1 84 ? -0.194 -4.006 22.509 1.00 76.00 84 GLU A C 1
ATOM 656 O O . GLU A 1 84 ? -0.757 -4.207 23.585 1.00 76.00 84 GLU A O 1
ATOM 661 N N . ILE A 1 85 ? -0.790 -4.297 21.349 1.00 78.38 85 ILE A N 1
ATOM 662 C CA . ILE A 1 85 ? -2.160 -4.829 21.254 1.00 78.38 85 ILE A CA 1
ATOM 663 C C . ILE A 1 85 ? -2.291 -6.176 21.985 1.00 78.38 85 ILE A C 1
ATOM 665 O O . ILE A 1 85 ? -3.260 -6.397 22.719 1.00 78.38 85 ILE A O 1
ATOM 669 N N . LYS A 1 86 ? -1.310 -7.080 21.841 1.00 79.94 86 LYS A N 1
ATOM 670 C CA . LYS A 1 86 ? -1.285 -8.361 22.576 1.00 79.94 86 LYS A CA 1
ATOM 671 C C . LYS A 1 86 ? -1.201 -8.153 24.091 1.00 79.94 86 LYS A C 1
ATOM 673 O O . LYS A 1 86 ? -1.890 -8.855 24.841 1.00 79.94 86 LYS A O 1
ATOM 678 N N . ASN A 1 87 ? -0.407 -7.184 24.537 1.00 82.31 87 ASN A N 1
ATOM 679 C CA . ASN A 1 87 ? -0.276 -6.834 25.950 1.00 82.31 87 ASN A CA 1
ATOM 680 C C . ASN A 1 87 ? -1.580 -6.237 26.494 1.00 82.31 87 ASN A C 1
ATOM 682 O O . ASN A 1 87 ? -2.072 -6.697 27.526 1.00 82.31 87 ASN A O 1
ATOM 686 N N . PHE A 1 88 ? -2.202 -5.300 25.771 1.00 78.44 88 PHE A N 1
ATOM 687 C CA . PHE A 1 88 ? -3.507 -4.739 26.131 1.00 78.44 88 PHE A CA 1
ATOM 688 C C . PHE A 1 88 ? -4.578 -5.818 26.254 1.00 78.44 88 PHE A C 1
ATOM 690 O O . PHE A 1 88 ? -5.290 -5.874 27.259 1.00 78.44 88 PHE A O 1
ATOM 697 N N . ARG A 1 89 ? -4.651 -6.732 25.282 1.00 78.31 89 ARG A N 1
ATOM 698 C CA . ARG A 1 89 ? -5.586 -7.860 25.331 1.00 78.31 89 ARG A CA 1
ATOM 699 C C . ARG A 1 89 ? -5.360 -8.732 26.565 1.00 78.31 89 ARG A C 1
ATOM 701 O O . ARG A 1 89 ? -6.320 -9.072 27.252 1.00 78.31 89 ARG A O 1
ATOM 708 N N . SER A 1 90 ? -4.108 -9.082 26.855 1.00 81.81 90 SER A N 1
ATOM 709 C CA . SER A 1 90 ? -3.756 -9.890 28.031 1.00 81.81 90 SER A CA 1
ATOM 710 C C . SER A 1 90 ? -4.119 -9.179 29.338 1.00 81.81 90 SER A C 1
ATOM 712 O O . SER A 1 90 ? -4.644 -9.799 30.262 1.00 81.81 90 SER A O 1
ATOM 714 N N . ASN A 1 91 ? -3.906 -7.864 29.410 1.00 81.25 91 ASN A N 1
ATOM 715 C CA . ASN A 1 91 ? -4.280 -7.040 30.561 1.00 81.25 91 ASN A CA 1
ATOM 716 C C . ASN A 1 91 ? -5.796 -7.002 30.775 1.00 81.25 91 ASN A C 1
ATOM 718 O O . ASN A 1 91 ? -6.257 -7.179 31.901 1.00 81.25 91 ASN A O 1
ATOM 722 N N . LEU A 1 92 ? -6.569 -6.828 29.703 1.00 80.25 92 LEU A N 1
ATOM 723 C CA . LEU A 1 92 ? -8.030 -6.862 29.750 1.00 80.25 92 LEU A CA 1
ATOM 724 C C . LEU A 1 92 ? -8.545 -8.245 30.173 1.00 80.25 92 LEU A C 1
ATOM 726 O O . LEU A 1 92 ? -9.419 -8.331 31.033 1.00 80.25 92 LEU A O 1
ATOM 730 N N . HIS A 1 93 ? -7.942 -9.323 29.662 1.00 83.31 93 HIS A N 1
ATOM 731 C CA . HIS A 1 93 ? -8.289 -10.688 30.061 1.00 83.31 93 HIS A CA 1
ATOM 732 C C . HIS A 1 93 ? -8.059 -10.939 31.555 1.00 83.31 93 HIS A C 1
ATOM 734 O O . HIS A 1 93 ? -8.927 -11.489 32.227 1.00 83.31 93 HIS A O 1
ATOM 740 N N . ARG A 1 94 ? -6.928 -10.479 32.109 1.00 82.75 94 ARG A N 1
ATOM 741 C CA . ARG A 1 94 ? -6.652 -10.571 33.556 1.00 82.75 94 ARG A CA 1
ATOM 742 C C . ARG A 1 94 ? -7.675 -9.825 34.419 1.00 82.75 94 ARG A C 1
ATOM 744 O O . ARG A 1 94 ? -7.835 -10.163 35.584 1.00 82.75 94 ARG A O 1
ATOM 751 N N . ARG A 1 95 ? -8.374 -8.839 33.855 1.00 78.81 95 ARG A N 1
ATOM 752 C CA . ARG A 1 95 ? -9.448 -8.078 34.514 1.00 78.81 95 ARG A CA 1
ATOM 753 C C . ARG A 1 95 ? -10.842 -8.680 34.298 1.00 78.81 95 ARG A C 1
ATOM 755 O O . ARG A 1 95 ? -11.827 -8.065 34.684 1.00 78.81 95 ARG A O 1
ATOM 762 N N . GLY A 1 96 ? -10.934 -9.851 33.667 1.00 82.31 96 GLY A N 1
ATOM 763 C CA . GLY A 1 96 ? -12.198 -10.537 33.395 1.00 82.31 96 GLY A CA 1
ATOM 764 C C . GLY A 1 96 ? -12.886 -10.129 32.089 1.00 82.31 96 GLY A C 1
ATOM 765 O O . GLY A 1 96 ? -13.965 -10.637 31.795 1.00 82.31 96 GLY A O 1
ATOM 766 N N . PHE A 1 97 ? -12.282 -9.261 31.268 1.00 82.19 97 PHE A N 1
ATOM 767 C CA . PHE A 1 97 ? -12.844 -8.907 29.962 1.00 82.19 97 PHE A CA 1
ATOM 768 C C . PHE A 1 97 ? -12.474 -9.939 28.895 1.00 82.19 97 PHE A C 1
ATOM 770 O O . PHE A 1 97 ? -11.309 -10.299 28.719 1.00 82.19 97 PHE A O 1
ATOM 777 N N . LYS A 1 98 ? -13.457 -10.352 28.093 1.00 83.69 98 LYS A N 1
ATOM 778 C CA . LYS A 1 98 ? -13.237 -11.219 26.932 1.00 83.69 98 LYS A CA 1
ATOM 779 C C . LYS A 1 98 ? -13.270 -10.401 25.642 1.00 83.69 98 LYS A C 1
ATOM 781 O O . LYS A 1 98 ? -14.338 -10.044 25.160 1.00 83.69 98 LYS A O 1
ATOM 786 N N . VAL A 1 99 ? -12.097 -10.150 25.061 1.00 81.75 99 VAL A N 1
ATOM 787 C CA . VAL A 1 99 ? -11.959 -9.461 23.765 1.00 81.75 99 VAL A CA 1
ATOM 788 C C . VAL A 1 99 ? -11.973 -10.478 22.624 1.00 81.75 99 VAL A C 1
ATOM 790 O O . VAL A 1 99 ? -11.159 -11.409 22.603 1.00 81.75 99 VAL A O 1
ATOM 793 N N . LEU A 1 100 ? -12.883 -10.281 21.670 1.00 82.56 100 LEU A N 1
ATOM 794 C CA . LEU A 1 100 ? -12.993 -11.056 20.436 1.00 82.56 100 LEU A CA 1
ATOM 795 C C . LEU A 1 100 ? -12.735 -10.139 19.241 1.00 82.56 100 LEU A C 1
ATOM 797 O O . LEU A 1 100 ? -13.328 -9.071 19.148 1.00 82.56 100 LEU A O 1
ATOM 801 N N . PHE A 1 101 ? -11.881 -10.584 18.323 1.00 81.75 101 PHE A N 1
ATOM 802 C CA . PHE A 1 101 ? -11.692 -9.926 17.034 1.00 81.75 101 PHE A CA 1
ATOM 803 C C . PHE A 1 101 ? -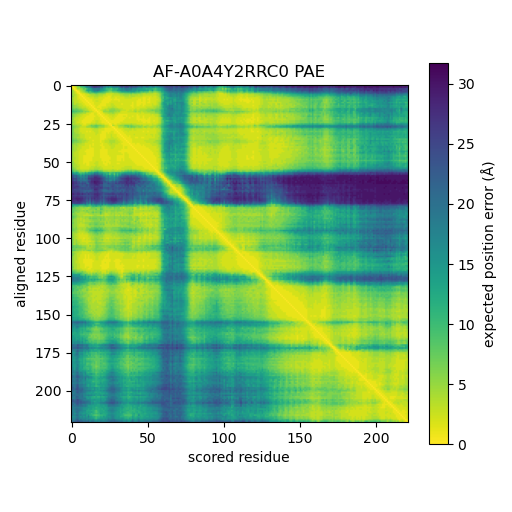12.528 -10.653 15.988 1.00 81.75 101 PHE A C 1
ATOM 805 O O . PHE A 1 101 ? -12.449 -11.878 15.874 1.00 81.75 101 PHE A O 1
ATOM 812 N N . SER A 1 102 ? -13.331 -9.903 15.242 1.00 82.81 102 SER A N 1
ATOM 813 C CA . SER A 1 102 ? -14.130 -10.415 14.134 1.00 82.81 102 SER A CA 1
ATOM 814 C C . SER A 1 102 ? -13.934 -9.496 12.941 1.00 82.81 102 SER A C 1
ATOM 816 O O . SER A 1 102 ? -14.004 -8.279 13.083 1.00 82.81 102 SER A O 1
ATOM 818 N N . TRP A 1 103 ? -13.640 -10.085 11.786 1.00 85.56 103 TRP A N 1
ATOM 819 C CA . TRP A 1 103 ? -13.527 -9.334 10.547 1.00 85.56 103 TRP A CA 1
ATOM 820 C C . TRP A 1 103 ? -14.914 -9.116 9.949 1.00 85.56 103 TRP A C 1
ATOM 822 O O . TRP A 1 103 ? -15.717 -10.050 9.884 1.00 85.56 103 TRP A O 1
ATOM 832 N N . ILE A 1 104 ? -15.170 -7.888 9.507 1.00 79.00 104 ILE A N 1
ATOM 833 C CA . ILE A 1 104 ? -16.421 -7.490 8.872 1.00 79.00 104 ILE A CA 1
ATOM 834 C C . ILE A 1 104 ? -16.082 -6.956 7.474 1.00 79.00 104 ILE A C 1
ATOM 836 O O . ILE A 1 104 ? -15.213 -6.093 7.358 1.00 79.00 104 ILE A O 1
ATOM 840 N N . PRO A 1 105 ? -16.738 -7.445 6.409 1.00 77.56 105 PRO A N 1
ATOM 841 C CA . PRO A 1 105 ? -16.557 -6.894 5.072 1.00 77.56 105 PRO A CA 1
ATOM 842 C C . PRO A 1 105 ? -17.001 -5.427 5.003 1.00 77.56 105 PRO A C 1
ATOM 844 O O . PRO A 1 105 ? -17.972 -5.017 5.641 1.00 77.56 105 PRO A O 1
ATOM 847 N N . ALA A 1 106 ? -16.307 -4.633 4.191 1.00 77.94 106 ALA A N 1
ATOM 848 C CA . ALA A 1 106 ? -16.678 -3.245 3.942 1.00 77.94 106 ALA A CA 1
ATOM 849 C C . ALA A 1 106 ? -18.029 -3.140 3.206 1.00 77.94 106 ALA A C 1
ATOM 851 O O . ALA A 1 106 ? -18.401 -4.028 2.440 1.00 77.94 106 ALA A O 1
ATOM 852 N N . HIS A 1 107 ? -18.736 -2.024 3.417 1.00 78.50 107 HIS A N 1
ATOM 853 C CA . HIS A 1 107 ? -19.944 -1.633 2.666 1.00 78.50 107 HIS A CA 1
ATOM 854 C C . HIS A 1 107 ? -21.112 -2.634 2.694 1.00 78.50 107 HIS A C 1
ATOM 856 O O . HIS A 1 107 ? -21.864 -2.758 1.731 1.00 78.50 107 HIS A O 1
ATOM 862 N N . VAL A 1 108 ? -21.287 -3.340 3.812 1.00 85.12 108 VAL A N 1
ATOM 863 C CA . VAL A 1 108 ? -22.391 -4.299 4.001 1.00 85.12 108 VAL A CA 1
ATOM 864 C C . VAL A 1 108 ? -23.577 -3.741 4.801 1.00 85.12 108 VAL A C 1
ATOM 866 O O . VAL A 1 108 ? -24.384 -4.516 5.308 1.00 85.12 108 VAL A O 1
ATOM 869 N N . GLY A 1 109 ? -23.695 -2.417 4.962 1.00 86.12 109 GLY A N 1
ATOM 870 C CA . GLY A 1 109 ? -24.831 -1.790 5.653 1.00 86.12 109 GLY A CA 1
ATOM 871 C C . GLY A 1 109 ? -24.755 -1.817 7.184 1.00 86.12 109 GLY A C 1
ATOM 872 O O . GLY A 1 109 ? -25.716 -1.449 7.862 1.00 86.12 109 GLY A O 1
ATOM 873 N N . ILE A 1 110 ? -23.638 -2.267 7.771 1.00 88.50 110 ILE A N 1
ATOM 874 C CA . ILE A 1 110 ? -23.452 -2.232 9.228 1.00 88.50 110 ILE A CA 1
ATOM 875 C C . ILE A 1 110 ? -23.052 -0.815 9.628 1.00 88.50 110 ILE A C 1
ATOM 877 O O . ILE A 1 110 ? -21.893 -0.424 9.492 1.00 88.50 110 ILE A O 1
ATOM 881 N N . ARG A 1 111 ? -24.015 -0.073 10.184 1.00 92.25 111 ARG A N 1
ATOM 882 C CA . ARG A 1 111 ? -23.875 1.343 10.557 1.00 92.25 111 ARG A CA 1
ATOM 883 C C . ARG A 1 111 ? -22.564 1.676 11.280 1.00 92.25 111 ARG A C 1
ATOM 885 O O . ARG A 1 111 ? -21.896 2.625 10.897 1.00 92.25 111 ARG A O 1
ATOM 892 N N . GLY A 1 112 ? -22.184 0.915 12.308 1.00 91.12 112 GLY A N 1
ATOM 893 C CA . GLY A 1 112 ? -20.960 1.199 13.068 1.00 91.12 112 GLY A CA 1
ATOM 894 C C . GLY A 1 112 ? -19.673 1.004 12.256 1.00 91.12 112 GLY A C 1
ATOM 895 O O . GLY A 1 112 ? -18.726 1.768 12.421 1.00 91.12 112 GLY A O 1
ATOM 896 N N . ASN A 1 113 ? -19.667 0.036 11.335 1.00 91.44 113 ASN A N 1
ATOM 897 C CA . ASN A 1 113 ? -18.553 -0.211 10.421 1.00 91.44 113 ASN A CA 1
ATOM 898 C C . ASN A 1 113 ? -18.408 0.933 9.407 1.00 91.44 113 ASN A C 1
ATOM 900 O O . ASN A 1 113 ? -17.323 1.463 9.209 1.00 91.44 113 ASN A O 1
ATOM 904 N N . GLU A 1 114 ? -19.525 1.373 8.823 1.00 93.44 114 GLU A N 1
ATOM 905 C CA . GLU A 1 114 ? -19.552 2.496 7.874 1.00 93.44 114 GLU A CA 1
ATOM 906 C C . GLU A 1 114 ? -19.172 3.827 8.533 1.00 93.44 114 GLU A C 1
ATOM 908 O O . GLU A 1 114 ? -18.496 4.660 7.925 1.00 93.44 114 GLU A O 1
ATOM 913 N N . GLN A 1 115 ? -19.565 4.022 9.795 1.00 94.38 115 GLN A N 1
ATOM 914 C CA . GLN A 1 115 ? -19.142 5.174 10.589 1.00 94.38 115 GLN A CA 1
ATOM 915 C C . GLN A 1 115 ? -17.633 5.157 10.855 1.00 94.38 115 GLN A C 1
ATOM 917 O O . GLN A 1 115 ? -17.005 6.210 10.746 1.00 94.38 115 GLN A O 1
ATOM 922 N N . ALA A 1 116 ? -17.050 3.996 11.176 1.00 93.06 116 ALA A N 1
ATOM 923 C CA . ALA A 1 116 ? -15.608 3.868 11.376 1.00 93.06 116 ALA A CA 1
ATOM 924 C C . ALA A 1 116 ? -14.836 4.171 10.081 1.00 93.06 116 ALA A C 1
ATOM 926 O O . ALA A 1 116 ? -13.936 5.008 10.108 1.00 93.06 116 ALA A O 1
ATOM 927 N N . ASP A 1 117 ? -15.256 3.595 8.950 1.00 93.06 117 ASP A N 1
ATOM 928 C CA . ASP A 1 117 ? -14.666 3.847 7.624 1.00 93.06 117 ASP A CA 1
ATOM 929 C C . ASP A 1 117 ? -14.729 5.329 7.228 1.00 93.06 117 ASP A C 1
ATOM 931 O O . ASP A 1 117 ? -13.725 5.943 6.847 1.00 93.06 117 ASP A O 1
ATOM 935 N N . THR A 1 118 ? -15.900 5.948 7.399 1.00 95.00 118 THR A N 1
ATOM 936 C CA . THR A 1 118 ? -16.083 7.375 7.111 1.00 95.00 118 THR A CA 1
ATOM 937 C C . THR A 1 118 ? -15.179 8.232 7.998 1.00 95.00 118 THR A C 1
ATOM 939 O O . THR A 1 118 ? -14.484 9.118 7.498 1.00 95.00 118 THR A O 1
ATOM 942 N N . ALA A 1 119 ? -15.137 7.946 9.303 1.00 94.44 119 ALA A N 1
ATOM 943 C CA . ALA A 1 119 ? -14.341 8.699 10.266 1.00 94.44 119 ALA A CA 1
ATOM 944 C C . ALA A 1 119 ? -12.828 8.530 10.050 1.00 94.44 119 ALA A C 1
ATOM 946 O O . ALA A 1 119 ? -12.077 9.494 10.219 1.00 94.44 119 ALA A O 1
ATOM 947 N N . ALA A 1 120 ? -12.367 7.341 9.651 1.00 93.31 120 ALA A N 1
ATOM 948 C CA . ALA A 1 120 ? -10.964 7.092 9.333 1.00 93.31 120 ALA A CA 1
ATOM 949 C C . ALA A 1 120 ? -10.529 7.892 8.096 1.00 93.31 120 ALA A C 1
ATOM 951 O O . ALA A 1 120 ? -9.464 8.519 8.103 1.00 93.31 120 ALA A O 1
ATOM 952 N N . LYS A 1 121 ? -11.379 7.942 7.060 1.00 94.31 121 LYS A N 1
ATOM 953 C CA . LYS A 1 121 ? -11.153 8.736 5.838 1.00 94.31 121 LYS A CA 1
ATOM 954 C C . LYS A 1 121 ? -11.156 10.242 6.103 1.00 94.31 121 LYS A C 1
ATOM 956 O O . LYS A 1 121 ? -10.336 10.964 5.535 1.00 94.31 121 LYS A O 1
ATOM 961 N N . SER A 1 122 ? -12.053 10.718 6.966 1.00 94.00 122 SER A N 1
ATOM 962 C CA . SER A 1 122 ? -12.204 12.142 7.291 1.00 94.00 122 SER A CA 1
ATOM 963 C C . SER A 1 122 ? -11.358 12.603 8.482 1.00 94.00 122 SER A C 1
ATOM 965 O O . SER A 1 122 ? -11.569 13.706 8.987 1.00 94.00 122 SER A O 1
ATOM 967 N N . ALA A 1 123 ? -10.433 11.779 8.978 1.00 91.56 123 ALA A N 1
ATOM 968 C CA . ALA A 1 123 ? -9.655 12.109 10.163 1.00 91.56 123 ALA A CA 1
ATOM 969 C C . ALA A 1 123 ? -8.788 13.359 9.930 1.00 91.56 123 ALA A C 1
ATOM 971 O O . ALA A 1 123 ? -8.000 13.411 8.986 1.00 91.56 123 ALA A O 1
ATOM 972 N N . VAL A 1 124 ? -8.905 14.351 10.818 1.00 87.00 124 VAL A N 1
ATOM 973 C CA . VAL A 1 124 ? -8.151 15.622 10.750 1.00 87.00 124 VAL A CA 1
ATOM 974 C C . VAL A 1 124 ? -7.235 15.853 11.952 1.00 87.00 124 VAL A C 1
ATOM 976 O O . VAL A 1 124 ? -6.265 16.599 11.860 1.00 87.00 124 VAL A O 1
ATOM 979 N N . VAL A 1 125 ? -7.515 15.203 13.087 1.00 80.56 125 VAL A N 1
ATOM 980 C CA . VAL A 1 125 ? -6.783 15.429 14.339 1.00 80.56 125 VAL A CA 1
ATOM 981 C C . VAL A 1 125 ? -5.405 14.787 14.263 1.00 80.56 125 VAL A C 1
ATOM 983 O O . VAL A 1 125 ? -5.276 13.565 14.334 1.00 80.56 125 VAL A O 1
ATOM 986 N N . HIS A 1 126 ? -4.374 15.616 14.148 1.00 74.94 126 HIS A N 1
ATOM 987 C CA . HIS A 1 126 ? -2.989 15.168 14.135 1.00 74.94 126 HIS A CA 1
ATOM 988 C C . HIS A 1 126 ? -2.457 14.914 15.548 1.00 74.94 126 HIS A C 1
ATOM 990 O O . HIS A 1 126 ? -2.581 15.754 16.440 1.00 74.94 126 HIS A O 1
ATOM 996 N N . ARG A 1 127 ? -1.783 13.776 15.726 1.00 67.56 127 ARG A N 1
ATOM 997 C CA . ARG A 1 127 ? -0.825 13.565 16.816 1.00 67.56 127 ARG A CA 1
ATOM 998 C C . ARG A 1 127 ? 0.522 13.199 16.213 1.00 67.56 127 ARG A C 1
ATOM 1000 O O . ARG A 1 127 ? 0.585 12.400 15.283 1.00 67.56 127 ARG A O 1
ATOM 1007 N N . SER A 1 128 ? 1.582 13.814 16.728 1.00 64.69 128 SER A N 1
ATOM 1008 C CA . SER A 1 128 ? 2.946 13.488 16.326 1.00 64.69 128 SER A CA 1
ATOM 1009 C C . SER A 1 128 ? 3.348 12.187 17.014 1.00 64.69 128 SER A C 1
ATOM 1011 O O . SER A 1 128 ? 3.730 12.186 18.182 1.00 64.69 128 SER A O 1
ATOM 1013 N N . GLU A 1 129 ? 3.181 11.071 16.312 1.00 68.75 129 GLU A N 1
ATOM 1014 C CA . GLU A 1 129 ? 3.651 9.758 16.743 1.00 68.75 129 GLU A CA 1
ATOM 1015 C C . GLU A 1 129 ? 4.797 9.308 15.825 1.00 68.75 129 GLU A C 1
ATOM 1017 O O . GLU A 1 129 ? 4.768 9.574 14.617 1.00 68.75 129 GLU A O 1
ATOM 1022 N N . PRO A 1 130 ? 5.827 8.641 16.371 1.00 72.94 130 PRO A N 1
ATOM 1023 C CA . PRO A 1 130 ? 6.917 8.114 15.566 1.00 72.94 130 PRO A CA 1
ATOM 1024 C C . PRO A 1 130 ? 6.408 7.019 14.621 1.00 72.94 130 PRO A C 1
ATOM 1026 O O . PRO A 1 130 ? 5.689 6.104 15.022 1.00 72.94 130 PRO A O 1
ATOM 1029 N N . LEU A 1 131 ? 6.818 7.098 13.356 1.00 78.94 131 LEU A N 1
ATOM 1030 C CA . LEU A 1 131 ? 6.478 6.107 12.338 1.00 78.94 131 LEU A CA 1
ATOM 1031 C C . LEU A 1 131 ? 7.168 4.758 12.598 1.00 78.94 131 LEU A C 1
ATOM 1033 O O . LEU A 1 131 ? 8.351 4.732 12.953 1.00 78.94 131 LEU A O 1
ATOM 1037 N N . PRO A 1 132 ? 6.495 3.625 12.326 1.00 82.75 132 PRO A N 1
ATOM 1038 C CA . PRO A 1 132 ? 7.154 2.326 12.301 1.00 82.75 132 PRO A CA 1
ATOM 1039 C C . PRO A 1 132 ? 8.286 2.281 11.265 1.00 82.75 132 PRO A C 1
ATOM 1041 O O . PRO A 1 132 ? 8.133 2.759 10.141 1.00 82.75 132 PRO A O 1
ATOM 1044 N N . TYR A 1 133 ? 9.399 1.617 11.600 1.00 81.75 133 TYR A N 1
ATOM 1045 C CA . TYR A 1 133 ? 10.537 1.437 10.685 1.00 81.75 133 TYR A CA 1
ATOM 1046 C C . TYR A 1 133 ? 10.122 0.856 9.323 1.00 81.75 133 TYR A C 1
ATOM 1048 O O . TYR A 1 133 ? 10.601 1.307 8.286 1.00 81.75 133 TYR A O 1
ATOM 1056 N N . ALA A 1 134 ? 9.203 -0.115 9.314 1.00 81.56 134 ALA A N 1
ATOM 1057 C CA . ALA A 1 134 ? 8.702 -0.732 8.087 1.00 81.56 134 ALA A CA 1
ATOM 1058 C C . ALA A 1 134 ? 8.002 0.277 7.156 1.00 81.56 134 ALA A C 1
ATOM 1060 O O . ALA A 1 134 ? 8.188 0.214 5.939 1.00 81.56 134 ALA A O 1
ATOM 1061 N N . ASP A 1 135 ? 7.256 1.229 7.721 1.00 85.38 135 ASP A N 1
ATOM 1062 C CA . ASP A 1 135 ? 6.564 2.274 6.962 1.00 85.38 135 ASP A CA 1
ATOM 1063 C C . ASP A 1 135 ? 7.570 3.282 6.394 1.00 85.38 135 ASP A C 1
ATOM 1065 O O . ASP A 1 135 ? 7.511 3.609 5.209 1.00 85.38 135 ASP A O 1
ATOM 1069 N N . ILE A 1 136 ? 8.561 3.696 7.196 1.00 88.44 136 ILE A N 1
ATOM 1070 C CA . ILE A 1 136 ? 9.658 4.570 6.740 1.00 88.44 136 ILE A CA 1
ATOM 1071 C C . ILE A 1 136 ? 10.433 3.905 5.600 1.00 88.44 136 ILE A C 1
ATOM 1073 O O . ILE A 1 136 ? 10.638 4.510 4.549 1.00 88.44 136 ILE A O 1
ATOM 1077 N N . LYS A 1 137 ? 10.842 2.646 5.787 1.00 87.69 137 LYS A N 1
ATOM 1078 C CA . LYS A 1 137 ? 11.581 1.874 4.784 1.00 87.69 137 LYS A CA 1
ATOM 1079 C C . LYS A 1 137 ? 10.792 1.769 3.480 1.00 87.69 137 LYS A C 1
ATOM 1081 O O . LYS A 1 137 ? 11.355 1.990 2.412 1.00 87.69 137 LYS A O 1
ATOM 1086 N N . SER A 1 138 ? 9.500 1.460 3.564 1.00 88.38 138 SER A N 1
ATOM 1087 C CA . SER A 1 138 ? 8.636 1.341 2.386 1.00 88.38 138 SER A CA 1
ATOM 1088 C C . SER A 1 138 ? 8.473 2.680 1.666 1.00 88.38 138 SER A C 1
ATOM 1090 O O . SER A 1 138 ? 8.583 2.734 0.443 1.00 88.38 138 SER A O 1
ATOM 1092 N N . ALA A 1 139 ? 8.272 3.772 2.408 1.00 89.81 139 ALA A N 1
ATOM 1093 C CA . ALA A 1 139 ? 8.177 5.113 1.838 1.00 89.81 139 ALA A CA 1
ATOM 1094 C C . ALA A 1 139 ? 9.475 5.532 1.133 1.00 89.81 139 ALA A C 1
ATOM 1096 O O . ALA A 1 139 ? 9.422 6.031 0.009 1.00 89.81 139 ALA A O 1
ATOM 1097 N N . LEU A 1 140 ? 10.630 5.270 1.751 1.00 93.31 140 LEU A N 1
ATOM 1098 C CA . LEU A 1 140 ? 11.935 5.568 1.165 1.00 93.31 140 LEU A CA 1
ATOM 1099 C C . LEU A 1 140 ? 12.176 4.762 -0.117 1.00 93.31 140 LEU A C 1
ATOM 1101 O O . LEU A 1 140 ? 12.565 5.337 -1.128 1.00 93.31 140 LEU A O 1
ATOM 1105 N N . LEU A 1 141 ? 11.903 3.454 -0.101 1.00 92.62 141 LEU A N 1
ATOM 1106 C CA . LEU A 1 141 ? 12.050 2.605 -1.286 1.00 92.62 141 LEU A CA 1
ATOM 1107 C C . LEU A 1 141 ? 11.147 3.073 -2.432 1.00 92.62 141 LEU A C 1
ATOM 1109 O O . LEU A 1 141 ? 11.611 3.169 -3.564 1.00 92.62 141 LEU A O 1
ATOM 1113 N N . ASN A 1 142 ? 9.891 3.421 -2.144 1.00 91.62 142 ASN A N 1
ATOM 1114 C CA . ASN A 1 142 ? 8.977 3.962 -3.152 1.00 91.62 142 ASN A CA 1
ATOM 1115 C C . ASN A 1 142 ? 9.473 5.298 -3.714 1.00 91.62 142 ASN A C 1
ATOM 1117 O O . ASN A 1 142 ? 9.421 5.509 -4.922 1.00 91.62 142 ASN A O 1
ATOM 1121 N N . TRP A 1 143 ? 9.986 6.189 -2.862 1.00 93.38 143 TRP A N 1
ATOM 1122 C CA . TRP A 1 143 ? 10.580 7.446 -3.312 1.00 93.38 143 TRP A CA 1
ATOM 1123 C C . TRP A 1 143 ? 11.790 7.200 -4.224 1.00 93.38 143 TRP A C 1
ATOM 1125 O O . TRP A 1 143 ? 11.864 7.780 -5.305 1.00 93.38 143 TRP A O 1
ATOM 1135 N N . MET A 1 144 ? 12.700 6.299 -3.848 1.00 95.38 144 MET A N 1
ATOM 1136 C CA . MET A 1 144 ? 13.861 5.943 -4.672 1.00 95.38 144 MET A CA 1
ATOM 1137 C C . MET A 1 144 ? 13.445 5.349 -6.024 1.00 95.38 144 MET A C 1
ATOM 1139 O O . MET A 1 144 ? 13.964 5.763 -7.057 1.00 95.38 144 MET A O 1
ATOM 1143 N N . LEU A 1 145 ? 12.488 4.415 -6.026 1.00 94.69 145 LEU A N 1
ATOM 1144 C CA . LEU A 1 145 ? 11.975 3.794 -7.250 1.00 94.69 145 LEU A CA 1
ATOM 1145 C C . LEU A 1 145 ? 11.279 4.807 -8.160 1.00 94.69 145 LEU A C 1
ATOM 1147 O O . LEU A 1 145 ? 11.473 4.751 -9.368 1.00 94.69 145 LEU A O 1
ATOM 1151 N N . ASN A 1 146 ? 10.516 5.748 -7.601 1.00 95.06 146 ASN A N 1
ATOM 1152 C CA . ASN A 1 146 ? 9.859 6.792 -8.386 1.00 95.06 146 ASN A CA 1
ATOM 1153 C C . ASN A 1 146 ? 10.869 7.746 -9.029 1.00 95.06 146 ASN A C 1
ATOM 1155 O O . ASN A 1 146 ? 10.701 8.093 -10.192 1.00 95.06 146 ASN A O 1
ATOM 1159 N N . ASN A 1 147 ? 11.924 8.144 -8.311 1.00 96.69 147 ASN A N 1
ATOM 1160 C CA . ASN A 1 147 ? 12.987 8.952 -8.916 1.00 96.69 147 ASN A CA 1
ATOM 1161 C C . ASN A 1 147 ? 13.695 8.182 -10.030 1.00 96.69 147 ASN A C 1
ATOM 1163 O O . ASN A 1 147 ? 13.832 8.706 -11.128 1.00 96.69 147 ASN A O 1
ATOM 1167 N N . TRP A 1 148 ? 14.040 6.913 -9.792 1.00 96.12 148 TRP A N 1
ATOM 1168 C CA . TRP A 1 148 ? 14.645 6.086 -10.834 1.00 96.12 148 TRP A CA 1
ATOM 1169 C C . TRP A 1 148 ? 13.712 5.922 -12.041 1.00 96.12 148 TRP A C 1
ATOM 1171 O O . TRP A 1 148 ? 14.154 6.026 -13.177 1.00 96.12 148 TRP A O 1
ATOM 1181 N N . GLN A 1 149 ? 12.411 5.729 -11.826 1.00 97.25 149 GLN A N 1
ATOM 1182 C CA . GLN A 1 149 ? 11.437 5.675 -12.912 1.00 97.25 149 GLN A CA 1
ATOM 1183 C C . GLN A 1 149 ? 11.349 7.001 -13.680 1.00 97.25 149 GLN A C 1
ATOM 1185 O O . GLN A 1 149 ? 11.215 6.973 -14.899 1.00 97.25 149 GLN A O 1
ATOM 1190 N N . ASN A 1 150 ? 11.427 8.146 -12.996 1.00 96.62 150 ASN A N 1
ATOM 1191 C CA . ASN A 1 150 ? 11.425 9.456 -13.644 1.00 96.62 150 ASN A CA 1
ATOM 1192 C C . ASN A 1 150 ? 12.663 9.639 -14.521 1.00 96.62 150 ASN A C 1
ATOM 1194 O O . ASN A 1 150 ? 12.510 9.982 -15.688 1.00 96.62 150 ASN A O 1
ATOM 1198 N N . ASP A 1 151 ? 13.852 9.344 -13.991 1.00 95.38 151 ASP A N 1
ATOM 1199 C CA . ASP A 1 151 ? 15.100 9.386 -14.759 1.00 95.38 151 ASP A CA 1
ATOM 1200 C C . ASP A 1 151 ? 15.028 8.425 -15.951 1.00 95.38 151 ASP A C 1
ATOM 1202 O O . ASP A 1 151 ? 15.388 8.770 -17.071 1.00 95.38 151 ASP A O 1
ATOM 1206 N N . TRP A 1 152 ? 14.480 7.229 -15.732 1.00 95.81 152 TRP A N 1
ATOM 1207 C CA . TRP A 1 152 ? 14.326 6.219 -16.769 1.00 95.81 152 TRP A CA 1
ATOM 1208 C C . TRP A 1 152 ? 13.369 6.639 -17.886 1.00 95.81 152 TRP A C 1
ATOM 1210 O O . TRP A 1 152 ? 13.650 6.383 -19.051 1.00 95.81 152 TRP A O 1
ATOM 1220 N N . ASN A 1 153 ? 12.284 7.33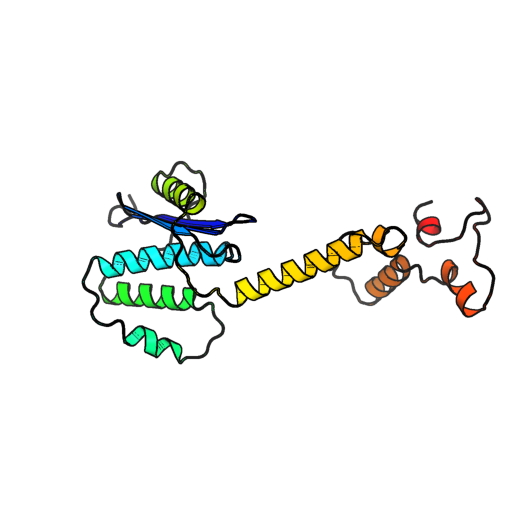9 -17.559 1.00 95.25 153 ASN A N 1
ATOM 1221 C CA . ASN A 1 153 ? 11.343 7.864 -18.551 1.00 95.25 153 ASN A CA 1
ATOM 1222 C C . ASN A 1 153 ? 11.957 8.958 -19.444 1.00 95.25 153 ASN A C 1
ATOM 1224 O O . ASN A 1 153 ? 11.408 9.241 -20.509 1.00 95.25 153 ASN A O 1
ATOM 1228 N N . LEU A 1 154 ? 13.056 9.595 -19.019 1.00 94.62 154 LEU A N 1
ATOM 1229 C CA . LEU A 1 154 ? 13.769 10.597 -19.820 1.00 94.62 154 LEU A CA 1
ATOM 1230 C C . LEU A 1 154 ? 14.694 9.961 -20.871 1.00 94.62 154 LEU A C 1
ATOM 1232 O O . LEU A 1 154 ? 15.089 10.634 -21.822 1.00 94.62 154 LEU A O 1
ATOM 1236 N N . GLU A 1 155 ? 15.003 8.668 -20.747 1.00 91.81 155 GLU A N 1
ATOM 1237 C CA . GLU A 1 155 ? 15.879 7.911 -21.650 1.00 91.81 155 GLU A CA 1
ATOM 1238 C C . GLU A 1 155 ? 15.155 7.494 -22.949 1.00 91.81 155 GLU A C 1
ATOM 1240 O O . GLU A 1 155 ? 15.035 6.311 -23.276 1.00 91.81 155 GLU A O 1
ATOM 1245 N N . VAL A 1 156 ? 14.664 8.479 -23.710 1.00 83.19 156 VAL A N 1
ATOM 1246 C CA . VAL A 1 156 ? 13.823 8.271 -24.909 1.00 83.19 156 VAL A CA 1
ATOM 1247 C C . VAL A 1 156 ? 14.542 7.591 -26.080 1.00 83.19 156 VAL A C 1
ATOM 1249 O O . VAL A 1 156 ? 13.904 6.877 -26.846 1.00 83.19 156 VAL A O 1
ATOM 1252 N N . ASP A 1 157 ? 15.864 7.746 -26.186 1.00 86.19 157 ASP A N 1
ATOM 1253 C CA . ASP A 1 157 ? 16.687 7.132 -27.243 1.00 86.19 157 ASP A CA 1
ATOM 1254 C C . ASP A 1 157 ? 17.371 5.829 -26.786 1.00 86.19 157 ASP A C 1
ATOM 1256 O O . ASP A 1 157 ? 18.280 5.298 -27.436 1.00 86.19 157 ASP A O 1
ATOM 1260 N N . ASN A 1 158 ? 16.947 5.278 -25.648 1.00 87.19 158 ASN A N 1
ATOM 1261 C CA . ASN A 1 158 ? 17.516 4.062 -25.098 1.00 87.19 158 ASN A CA 1
ATOM 1262 C C . ASN A 1 158 ? 16.687 2.837 -25.492 1.00 87.19 158 ASN A C 1
ATOM 1264 O O . ASN A 1 158 ? 15.613 2.583 -24.951 1.00 87.19 158 ASN A O 1
ATOM 1268 N N . LYS A 1 159 ? 17.241 1.976 -26.353 1.00 86.44 159 LYS A N 1
ATOM 1269 C CA . 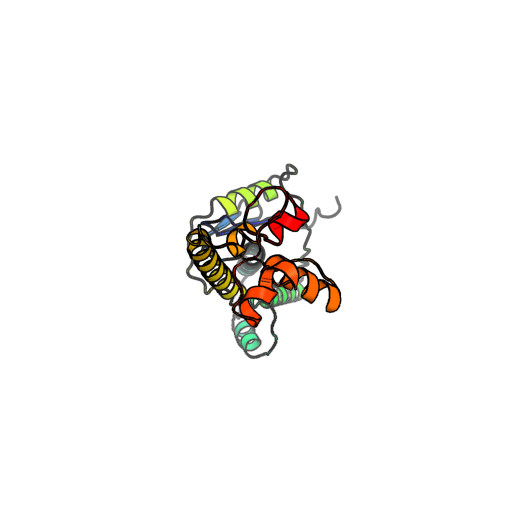LYS A 1 159 ? 16.599 0.709 -26.765 1.00 86.44 159 LYS A CA 1
ATOM 1270 C C . LYS A 1 159 ? 16.141 -0.181 -25.599 1.00 86.44 159 LYS A C 1
ATOM 1272 O O . LYS A 1 159 ? 15.299 -1.054 -25.783 1.00 86.44 159 LYS A O 1
ATOM 1277 N N . LEU A 1 160 ? 16.754 -0.050 -24.418 1.00 89.62 160 LEU A N 1
ATOM 1278 C CA . LEU A 1 160 ? 16.378 -0.832 -23.242 1.00 89.62 160 LEU A CA 1
ATOM 1279 C C . LEU A 1 160 ? 15.103 -0.288 -22.582 1.00 89.62 160 LEU A C 1
ATOM 1281 O O . LEU A 1 160 ? 14.369 -1.085 -21.995 1.00 89.62 160 LEU A O 1
ATOM 1285 N N . HIS A 1 161 ? 14.820 1.012 -22.715 1.00 91.88 161 HIS A N 1
ATOM 1286 C CA . HIS A 1 161 ? 13.578 1.636 -22.255 1.00 91.88 161 HIS A CA 1
ATOM 1287 C C . HIS A 1 161 ? 12.374 1.071 -23.011 1.00 91.88 161 HIS A C 1
ATOM 1289 O O . HIS A 1 161 ? 11.432 0.604 -22.374 1.00 91.88 161 HIS A O 1
ATOM 1295 N N . ASP A 1 162 ? 12.466 0.937 -24.338 1.00 88.38 162 ASP A N 1
ATOM 1296 C CA . ASP A 1 162 ? 11.435 0.279 -25.160 1.00 88.38 162 ASP A CA 1
ATOM 1297 C C . ASP A 1 162 ? 11.098 -1.142 -24.683 1.00 88.38 162 ASP A C 1
ATOM 1299 O O . ASP A 1 162 ? 9.954 -1.592 -24.734 1.00 88.38 162 ASP A O 1
ATOM 1303 N N . ILE A 1 163 ? 12.109 -1.877 -24.216 1.00 89.69 163 ILE A N 1
ATOM 1304 C CA . ILE A 1 163 ? 11.964 -3.269 -23.774 1.00 89.69 163 ILE A CA 1
ATOM 1305 C C . ILE A 1 163 ? 11.427 -3.343 -22.346 1.00 89.69 163 ILE A C 1
ATOM 1307 O O . ILE A 1 163 ? 10.738 -4.303 -21.983 1.00 89.69 163 ILE A O 1
ATOM 1311 N N . LYS A 1 164 ? 11.783 -2.368 -21.510 1.00 91.50 164 LYS A N 1
ATOM 1312 C CA . LYS A 1 164 ? 11.420 -2.324 -20.099 1.00 91.50 164 LYS A CA 1
ATOM 1313 C C . LYS A 1 164 ? 11.082 -0.895 -19.683 1.00 91.50 164 LYS A C 1
ATOM 1315 O O . LYS A 1 164 ? 11.885 -0.282 -18.992 1.00 91.50 164 LYS A O 1
ATOM 1320 N N . PRO A 1 165 ? 9.885 -0.390 -20.001 1.00 92.38 165 PRO A N 1
ATOM 1321 C CA . PRO A 1 165 ? 9.524 0.981 -19.652 1.00 92.38 165 PRO A CA 1
ATOM 1322 C C . PRO A 1 165 ? 9.331 1.161 -18.142 1.00 92.38 165 PRO A C 1
ATOM 1324 O O . PRO A 1 165 ? 9.520 2.247 -17.616 1.00 92.38 165 PRO A O 1
ATOM 1327 N N . ILE A 1 166 ? 8.989 0.092 -17.412 1.00 94.12 166 ILE A N 1
ATOM 1328 C CA . ILE A 1 166 ? 8.712 0.154 -15.972 1.00 94.12 166 ILE A CA 1
ATOM 1329 C C . ILE A 1 166 ? 9.862 -0.470 -15.166 1.00 94.12 166 ILE A C 1
ATOM 1331 O O . ILE A 1 166 ? 10.179 -1.661 -15.313 1.00 94.12 166 ILE A O 1
ATOM 1335 N N . VAL A 1 167 ? 10.431 0.319 -14.254 1.00 92.88 167 VAL A N 1
ATOM 1336 C CA . VAL A 1 167 ? 11.481 -0.031 -13.289 1.00 92.88 167 VAL A CA 1
ATOM 1337 C C . VAL A 1 167 ? 10.906 -0.938 -12.198 1.00 92.88 167 VAL A C 1
ATOM 1339 O O . VAL A 1 167 ? 10.573 -0.540 -11.087 1.00 92.88 167 VAL A O 1
ATOM 1342 N N . THR A 1 168 ? 10.753 -2.209 -12.544 1.00 91.38 168 THR A N 1
ATOM 1343 C CA . THR A 1 168 ? 10.275 -3.268 -11.645 1.00 91.38 168 THR A CA 1
ATOM 1344 C C . THR A 1 168 ? 11.058 -4.552 -11.870 1.00 91.38 168 THR A C 1
ATOM 1346 O O . THR A 1 168 ? 11.697 -4.741 -12.905 1.00 91.38 168 THR A O 1
ATOM 1349 N N . GLN A 1 169 ? 11.013 -5.485 -10.925 1.00 86.88 169 GLN A N 1
ATOM 1350 C CA . GLN A 1 169 ? 11.607 -6.800 -11.139 1.00 86.88 169 GLN A CA 1
ATOM 1351 C C . GLN A 1 169 ? 10.826 -7.582 -12.208 1.00 86.88 169 GLN A C 1
ATOM 1353 O O . GLN A 1 169 ? 9.601 -7.522 -12.278 1.00 86.88 169 GLN A O 1
ATOM 1358 N N . TRP A 1 170 ? 11.531 -8.336 -13.054 1.00 84.50 170 TRP A N 1
ATOM 1359 C CA . TRP A 1 170 ? 10.879 -9.308 -13.932 1.00 84.50 170 TRP A CA 1
ATOM 1360 C C . TRP A 1 170 ? 10.344 -10.479 -13.099 1.00 84.50 170 TRP A C 1
ATOM 1362 O O . TRP A 1 170 ? 11.086 -11.068 -12.321 1.00 84.50 170 TRP A O 1
ATOM 1372 N N . THR A 1 171 ? 9.072 -10.828 -13.274 1.00 82.00 171 THR A N 1
ATOM 1373 C CA . THR A 1 171 ? 8.365 -11.817 -12.437 1.00 82.00 171 THR A CA 1
ATOM 1374 C C . THR A 1 171 ? 8.532 -13.268 -12.890 1.00 82.00 171 THR A C 1
ATOM 1376 O O . THR A 1 171 ? 8.047 -14.183 -12.230 1.00 82.00 171 THR A O 1
ATOM 1379 N N . LEU A 1 172 ? 9.203 -13.506 -14.019 1.00 82.00 172 LEU A N 1
ATOM 1380 C CA . LEU A 1 172 ? 9.375 -14.846 -14.569 1.00 82.00 172 LEU A CA 1
ATOM 1381 C C . LEU A 1 172 ? 10.423 -15.621 -13.765 1.00 82.00 172 LEU A C 1
ATOM 1383 O O . LEU A 1 172 ? 11.602 -15.282 -13.804 1.00 82.00 172 LEU A O 1
ATOM 1387 N N . SER A 1 173 ? 9.997 -16.689 -13.089 1.00 77.06 173 SER A N 1
ATOM 1388 C CA . SER A 1 173 ? 10.908 -17.666 -12.489 1.00 77.06 173 SER A CA 1
ATOM 1389 C C . SER A 1 173 ? 11.286 -18.700 -13.547 1.00 77.06 173 SER A C 1
ATOM 1391 O O . SER A 1 173 ? 10.546 -19.645 -13.820 1.00 77.06 173 SER A O 1
ATOM 1393 N N . LEU A 1 174 ? 12.415 -18.470 -14.208 1.00 84.69 174 LEU A N 1
ATOM 1394 C CA . LEU A 1 174 ? 12.966 -19.375 -15.209 1.00 84.69 174 LEU A CA 1
ATOM 1395 C C . LEU A 1 174 ? 14.274 -19.966 -14.692 1.00 84.69 174 LEU A C 1
ATOM 1397 O O . LEU A 1 174 ? 14.930 -19.408 -13.819 1.00 84.69 174 LEU A O 1
ATOM 1401 N N . ASN A 1 175 ? 14.690 -21.102 -15.249 1.00 91.50 175 ASN A N 1
ATOM 1402 C CA . ASN A 1 175 ? 16.037 -21.584 -14.968 1.00 91.50 175 ASN A CA 1
ATOM 1403 C C . ASN A 1 175 ? 17.087 -20.632 -15.572 1.00 91.50 175 ASN A C 1
ATOM 1405 O O . ASN A 1 175 ? 16.842 -19.931 -16.561 1.00 91.50 175 ASN A O 1
ATOM 1409 N N . ARG A 1 176 ? 18.301 -20.683 -15.017 1.00 91.88 176 ARG A N 1
ATOM 1410 C CA . ARG A 1 176 ? 19.428 -19.824 -15.407 1.00 91.88 176 ARG A CA 1
ATOM 1411 C C . ARG A 1 176 ? 19.683 -19.788 -16.918 1.00 91.88 176 ARG A C 1
ATOM 1413 O O . ARG A 1 176 ? 20.044 -18.744 -17.455 1.00 91.88 176 ARG A O 1
ATOM 1420 N N . LYS A 1 177 ? 19.522 -20.914 -17.625 1.00 93.94 177 LYS A N 1
ATOM 1421 C CA . LYS A 1 177 ? 19.770 -20.987 -19.076 1.00 93.94 177 LYS A CA 1
ATOM 1422 C C . LYS A 1 177 ? 18.814 -20.063 -19.837 1.00 93.94 177 LYS A C 1
ATOM 1424 O O . LYS A 1 177 ? 19.252 -19.315 -20.716 1.00 93.94 177 LYS A O 1
ATOM 1429 N N . TYR A 1 178 ? 17.527 -20.101 -19.500 1.00 92.31 178 TYR A N 1
ATOM 1430 C CA . TYR A 1 178 ? 16.518 -19.257 -20.136 1.00 92.31 178 TYR A CA 1
ATOM 1431 C C . TYR A 1 178 ? 16.662 -17.786 -19.742 1.00 92.31 178 TYR A C 1
ATOM 1433 O O . TYR A 1 178 ? 16.580 -16.931 -20.621 1.00 92.31 178 TYR A O 1
ATOM 1441 N N . GLU A 1 179 ? 16.970 -17.478 -18.480 1.00 91.19 179 GLU A N 1
ATOM 1442 C CA . GLU A 1 179 ? 17.215 -16.095 -18.038 1.00 91.19 179 GLU A CA 1
ATOM 1443 C C . GLU A 1 179 ? 18.383 -15.445 -18.786 1.00 91.19 179 GLU A C 1
ATOM 1445 O O . GLU A 1 179 ? 18.263 -14.318 -19.273 1.00 91.19 179 GLU A O 1
ATOM 1450 N N . VAL A 1 1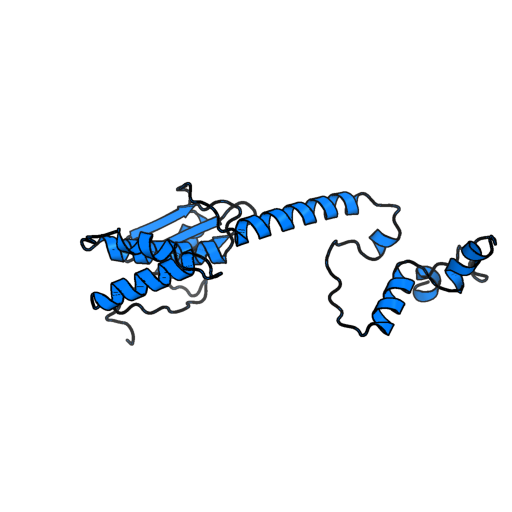80 ? 19.497 -16.169 -18.947 1.00 91.44 180 VAL A N 1
ATOM 1451 C CA . VAL A 1 180 ? 20.660 -15.690 -19.711 1.00 91.44 180 VAL A CA 1
ATOM 1452 C C . VAL A 1 180 ? 20.293 -15.472 -21.176 1.00 91.44 180 VAL A C 1
ATOM 1454 O O . VAL A 1 180 ? 20.682 -14.464 -21.767 1.00 91.44 180 VAL A O 1
ATOM 1457 N N . THR A 1 181 ? 19.534 -16.399 -21.764 1.00 92.44 181 THR A N 1
ATOM 1458 C CA . THR A 1 181 ? 19.130 -16.314 -23.174 1.00 92.44 181 THR A CA 1
ATOM 1459 C C . THR A 1 181 ? 18.211 -15.115 -23.405 1.00 92.44 181 THR A C 1
ATOM 1461 O O . THR A 1 181 ? 18.477 -14.304 -24.288 1.00 92.44 181 THR A O 1
ATOM 1464 N N . LEU A 1 182 ? 17.183 -14.945 -22.571 1.00 91.25 182 LEU A N 1
ATOM 1465 C CA . LEU A 1 182 ? 16.261 -13.811 -22.642 1.00 91.25 182 LEU A CA 1
ATOM 1466 C C . LEU A 1 182 ? 16.961 -12.483 -22.379 1.00 91.25 182 LEU A C 1
ATOM 1468 O O . LEU A 1 182 ? 16.711 -11.518 -23.095 1.00 91.25 182 LEU A O 1
ATOM 1472 N N . THR A 1 183 ? 17.854 -12.428 -21.389 1.00 90.94 183 THR A N 1
ATOM 1473 C CA . THR A 1 183 ? 18.628 -11.215 -21.102 1.00 90.94 183 THR A CA 1
ATOM 1474 C C . THR A 1 183 ? 19.427 -10.814 -22.330 1.00 90.94 183 THR A C 1
ATOM 1476 O O . THR A 1 183 ? 19.275 -9.688 -22.786 1.00 90.94 183 THR A O 1
ATOM 1479 N N . ARG A 1 184 ? 20.184 -11.746 -22.928 1.00 92.25 184 ARG A N 1
ATOM 1480 C CA . ARG A 1 184 ? 20.952 -11.511 -24.159 1.00 92.25 184 ARG A CA 1
ATOM 1481 C C . ARG A 1 184 ? 20.083 -11.022 -25.312 1.00 92.25 184 ARG A C 1
ATOM 1483 O O . ARG A 1 184 ? 20.455 -10.045 -25.952 1.00 92.25 184 ARG A O 1
ATOM 1490 N N . LEU A 1 185 ? 18.928 -11.646 -25.546 1.00 91.38 185 LEU A N 1
ATOM 1491 C CA . LEU A 1 185 ? 17.984 -11.195 -26.574 1.00 91.38 185 LEU A CA 1
ATOM 1492 C C . LEU A 1 185 ? 17.521 -9.754 -26.316 1.00 91.38 185 LEU A C 1
ATOM 1494 O O . LEU A 1 185 ? 17.608 -8.925 -27.218 1.00 91.38 185 LEU A O 1
ATOM 1498 N N . ARG A 1 186 ? 17.127 -9.430 -25.077 1.00 90.44 186 ARG A N 1
ATOM 1499 C CA . ARG A 1 186 ? 16.700 -8.079 -24.672 1.00 90.44 186 ARG A CA 1
ATOM 1500 C C . ARG A 1 186 ? 17.796 -7.036 -24.897 1.00 90.44 186 ARG A C 1
ATOM 1502 O O . ARG A 1 186 ? 17.561 -6.015 -25.522 1.00 90.44 186 ARG A O 1
ATOM 1509 N N . ILE A 1 187 ? 19.029 -7.298 -24.476 1.00 90.56 187 ILE A N 1
ATOM 1510 C CA . ILE A 1 187 ? 20.129 -6.335 -24.676 1.00 90.56 187 ILE A CA 1
ATOM 1511 C C . ILE A 1 187 ? 20.703 -6.355 -26.106 1.00 90.56 187 ILE A C 1
ATOM 1513 O O . ILE A 1 187 ? 21.673 -5.652 -26.407 1.00 90.56 187 ILE A O 1
ATOM 1517 N N . GLY A 1 188 ? 20.123 -7.154 -27.005 1.00 89.38 188 GLY A N 1
ATOM 1518 C CA . GLY A 1 188 ? 20.520 -7.250 -28.404 1.00 89.38 188 GLY A CA 1
ATOM 1519 C C . GLY A 1 188 ? 21.752 -8.119 -28.669 1.00 89.38 188 GLY A C 1
ATOM 1520 O O . GLY A 1 188 ? 22.267 -8.076 -29.780 1.00 89.38 188 GLY A O 1
ATOM 1521 N N . HIS A 1 189 ? 22.241 -8.879 -27.688 1.00 89.69 189 HIS A N 1
ATOM 1522 C CA . HIS A 1 189 ? 23.478 -9.665 -27.734 1.00 89.69 189 HIS A CA 1
ATOM 1523 C C . HIS A 1 189 ? 23.270 -11.054 -28.351 1.00 89.69 189 HIS A C 1
ATOM 1525 O O . HIS A 1 189 ? 23.105 -12.056 -27.653 1.00 89.69 189 HIS A O 1
ATOM 1531 N N . SER A 1 190 ? 23.339 -11.134 -29.679 1.00 90.62 190 SER A N 1
ATOM 1532 C CA . SER A 1 190 ? 23.420 -12.402 -30.409 1.00 90.62 190 SER A CA 1
ATOM 1533 C C . SER A 1 190 ? 24.613 -12.421 -31.354 1.00 90.62 190 SER A C 1
ATOM 1535 O O . SER A 1 190 ? 25.198 -11.385 -31.664 1.00 90.62 190 SER A O 1
ATOM 1537 N N . ARG A 1 191 ? 24.936 -13.600 -31.891 1.00 89.25 191 ARG A N 1
ATOM 1538 C CA . ARG A 1 191 ? 25.953 -13.714 -32.940 1.00 89.25 191 ARG A CA 1
ATOM 1539 C C . ARG A 1 191 ? 25.610 -12.864 -34.170 1.00 89.25 191 ARG A C 1
ATOM 1541 O O . ARG A 1 191 ? 26.512 -12.294 -34.759 1.00 89.25 191 ARG A O 1
ATOM 1548 N N . LEU A 1 192 ? 24.336 -12.755 -34.543 1.00 88.56 192 LEU A N 1
ATOM 1549 C CA . LEU A 1 192 ? 23.924 -11.999 -35.730 1.00 88.56 192 LEU A CA 1
ATOM 1550 C C . LEU A 1 192 ? 24.053 -10.487 -35.538 1.00 88.56 192 LEU A C 1
ATOM 1552 O O . LEU A 1 192 ? 24.357 -9.783 -36.486 1.00 88.56 192 LEU A O 1
ATOM 1556 N N . THR A 1 193 ? 23.849 -9.999 -34.317 1.00 89.38 193 THR A N 1
ATOM 1557 C CA . THR A 1 193 ? 23.710 -8.566 -34.020 1.00 89.38 193 THR A CA 1
ATOM 1558 C C . THR A 1 193 ? 24.884 -7.978 -33.235 1.00 89.38 193 THR A C 1
ATOM 1560 O O . THR A 1 193 ? 24.930 -6.770 -33.073 1.00 89.38 193 THR A O 1
ATOM 1563 N N . HIS A 1 194 ? 25.814 -8.789 -32.710 1.00 90.12 194 HIS A N 1
ATOM 1564 C CA . HIS A 1 194 ? 26.998 -8.320 -31.960 1.00 90.12 194 HIS A CA 1
ATOM 1565 C C . HIS A 1 194 ? 28.338 -8.823 -32.508 1.00 90.12 194 HIS A C 1
ATOM 1567 O O . HIS A 1 194 ? 29.374 -8.307 -32.095 1.00 90.12 194 HIS A O 1
ATOM 1573 N N . LYS A 1 195 ? 28.363 -9.799 -33.432 1.00 91.88 195 LYS A N 1
ATOM 1574 C CA . LYS A 1 195 ? 29.627 -10.303 -34.003 1.00 91.88 195 LYS A CA 1
ATOM 1575 C C . LYS A 1 195 ? 30.463 -9.170 -34.597 1.00 91.88 195 LYS A C 1
ATOM 1577 O O . LYS A 1 195 ? 31.652 -9.111 -34.321 1.00 91.88 195 LYS A O 1
ATOM 1582 N N . TYR A 1 196 ? 29.841 -8.264 -35.349 1.00 91.75 196 TYR A N 1
ATOM 1583 C CA . TYR A 1 196 ? 30.560 -7.191 -36.034 1.00 91.75 196 TYR A CA 1
ATOM 1584 C C . TYR A 1 196 ? 31.375 -6.309 -35.071 1.00 91.75 196 TYR A C 1
ATOM 1586 O O . TYR A 1 196 ? 32.492 -5.936 -35.400 1.00 91.75 196 TYR A O 1
ATOM 1594 N N . LEU A 1 197 ? 30.882 -6.070 -33.846 1.00 91.06 197 LEU A N 1
ATOM 1595 C CA . LEU A 1 197 ? 31.600 -5.308 -32.816 1.00 91.06 197 LEU A CA 1
ATOM 1596 C C . LEU A 1 197 ? 32.875 -6.016 -32.344 1.00 91.06 197 LEU A C 1
ATOM 1598 O O . LEU A 1 197 ? 33.879 -5.362 -32.090 1.00 91.06 197 LEU A O 1
ATOM 1602 N N . LEU A 1 198 ? 32.847 -7.349 -32.238 1.00 90.00 198 LEU A N 1
ATOM 1603 C CA . LEU A 1 198 ? 34.003 -8.144 -31.808 1.00 90.00 198 LEU A CA 1
ATOM 1604 C C . LEU A 1 198 ? 35.097 -8.212 -32.878 1.00 90.00 198 LEU A C 1
ATOM 1606 O O . LEU A 1 198 ? 36.268 -8.351 -32.541 1.00 90.00 198 LEU A O 1
ATOM 1610 N N . PHE A 1 199 ? 34.711 -8.141 -34.153 1.00 92.75 199 PHE A N 1
ATOM 1611 C CA . PHE A 1 199 ? 35.626 -8.247 -35.291 1.00 92.75 199 PHE A CA 1
ATOM 1612 C C . PHE A 1 199 ? 35.948 -6.894 -35.948 1.00 92.75 199 PHE A C 1
ATOM 1614 O O . PHE A 1 199 ? 36.706 -6.864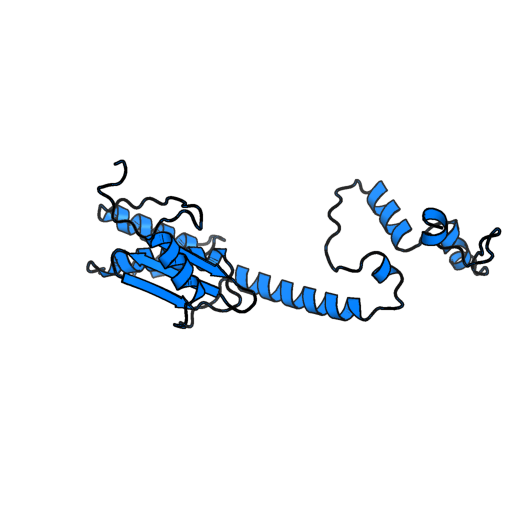 -36.911 1.00 92.75 199 PHE A O 1
ATOM 1621 N N . GLY A 1 200 ? 35.391 -5.782 -35.451 1.00 91.00 200 GLY A N 1
ATOM 1622 C CA . GLY A 1 200 ? 35.556 -4.456 -36.060 1.00 91.00 200 GLY A CA 1
ATOM 1623 C C . GLY A 1 200 ? 34.948 -4.340 -37.465 1.00 91.00 200 GLY A C 1
ATOM 1624 O O . GLY A 1 200 ? 35.406 -3.535 -38.270 1.00 91.00 200 GLY A O 1
ATOM 1625 N N . GLU A 1 201 ? 33.949 -5.167 -37.779 1.00 93.81 201 GLU A N 1
ATOM 1626 C CA . GLU A 1 201 ? 33.249 -5.175 -39.068 1.00 93.81 201 GLU A CA 1
ATOM 1627 C C . GLU A 1 201 ? 32.165 -4.074 -39.101 1.00 93.81 201 GLU A C 1
ATOM 1629 O O . GLU A 1 201 ? 31.790 -3.510 -38.071 1.00 93.81 201 GLU A O 1
ATOM 1634 N N . SER A 1 202 ? 31.613 -3.772 -40.278 1.00 91.56 202 SER A N 1
ATOM 1635 C CA . SER A 1 202 ? 30.458 -2.871 -40.394 1.00 91.56 202 SER A CA 1
ATOM 1636 C C . SER A 1 202 ? 29.184 -3.497 -39.799 1.00 91.56 202 SER A C 1
ATOM 1638 O O . SER A 1 202 ? 29.013 -4.718 -39.891 1.00 91.56 202 SER A O 1
ATOM 1640 N N . PRO A 1 203 ? 28.247 -2.693 -39.256 1.00 92.44 203 PRO A N 1
ATOM 1641 C CA . PRO A 1 203 ? 26.969 -3.198 -38.764 1.00 92.44 203 PRO A CA 1
ATOM 1642 C C . PRO A 1 203 ? 26.216 -4.012 -39.831 1.00 92.44 203 PRO A C 1
ATOM 1644 O O . PRO A 1 203 ? 26.104 -3.563 -40.975 1.00 92.44 203 PRO A O 1
ATOM 1647 N N . PRO A 1 204 ? 25.687 -5.199 -39.486 1.00 93.12 204 PRO A N 1
ATOM 1648 C CA . PRO A 1 204 ? 24.962 -6.034 -40.431 1.00 93.12 204 PRO A CA 1
ATOM 1649 C C . PRO A 1 204 ? 23.632 -5.382 -40.813 1.00 93.12 204 PRO A C 1
ATOM 1651 O O . PRO A 1 204 ? 22.905 -4.872 -39.959 1.00 93.12 204 PRO A O 1
ATOM 1654 N N . VAL A 1 205 ? 23.293 -5.456 -42.098 1.00 94.56 205 VAL A N 1
ATOM 1655 C CA . VAL A 1 205 ? 22.011 -5.006 -42.652 1.00 94.56 205 VAL A CA 1
ATOM 1656 C C . VAL A 1 205 ? 21.198 -6.198 -43.146 1.00 94.56 205 VAL A C 1
ATOM 1658 O O . VAL A 1 205 ? 21.749 -7.218 -43.567 1.00 94.56 205 VAL A O 1
ATOM 1661 N N . CYS A 1 206 ? 19.875 -6.091 -43.075 1.00 93.00 206 CYS A N 1
ATOM 1662 C CA . CYS A 1 206 ? 18.975 -7.111 -43.586 1.00 93.00 206 CYS A CA 1
ATOM 1663 C C . CYS A 1 206 ? 18.982 -7.116 -45.118 1.00 93.00 206 CYS A C 1
ATOM 1665 O O . CYS A 1 206 ? 18.724 -6.096 -45.752 1.00 93.00 206 CYS A O 1
ATOM 1667 N N . SER A 1 207 ? 19.201 -8.282 -45.726 1.00 91.44 207 SER A N 1
ATOM 1668 C CA . SER A 1 207 ? 19.259 -8.430 -47.186 1.00 91.44 207 SER A CA 1
ATOM 1669 C C . SER A 1 207 ? 17.919 -8.223 -47.899 1.00 91.44 207 SER A C 1
ATOM 1671 O O . SER A 1 207 ? 17.907 -8.058 -49.114 1.00 91.44 207 SER A O 1
ATOM 1673 N N . ARG A 1 208 ? 16.791 -8.245 -47.175 1.00 92.06 208 ARG A N 1
ATOM 1674 C CA . ARG A 1 208 ? 15.446 -8.094 -47.759 1.00 92.06 208 ARG A CA 1
ATOM 1675 C C . ARG A 1 208 ? 14.952 -6.652 -47.769 1.00 92.06 208 ARG A C 1
ATOM 1677 O O . ARG A 1 208 ? 14.376 -6.217 -48.755 1.00 92.06 208 ARG A O 1
ATOM 1684 N N . CYS A 1 209 ? 15.153 -5.935 -46.668 1.00 94.50 209 CYS A N 1
ATOM 1685 C CA . CYS A 1 209 ? 14.603 -4.592 -46.457 1.00 94.50 209 CYS A CA 1
ATOM 1686 C C . CYS A 1 209 ? 15.674 -3.511 -46.251 1.00 94.50 209 CYS A C 1
ATOM 1688 O O . CYS A 1 209 ? 15.330 -2.348 -46.073 1.00 94.50 209 CYS A O 1
ATOM 1690 N N . ASN A 1 210 ? 16.960 -3.875 -46.301 1.00 91.69 210 ASN A N 1
ATOM 1691 C CA . ASN A 1 210 ? 18.101 -2.956 -46.268 1.00 91.69 210 ASN A CA 1
ATOM 1692 C C . ASN A 1 210 ? 18.171 -2.036 -45.028 1.00 91.69 210 ASN A C 1
ATOM 1694 O O . ASN A 1 210 ? 18.746 -0.952 -45.081 1.00 91.69 210 ASN A O 1
ATOM 1698 N N . VAL A 1 211 ? 17.602 -2.472 -43.901 1.00 93.69 211 VAL A N 1
ATOM 1699 C CA . VAL A 1 211 ? 17.701 -1.805 -42.590 1.00 93.69 211 VAL A CA 1
ATOM 1700 C C . VAL A 1 211 ? 18.679 -2.531 -41.667 1.00 93.69 211 VAL A C 1
ATOM 1702 O O . VAL A 1 211 ? 19.004 -3.700 -41.883 1.00 93.69 211 VAL A O 1
ATOM 1705 N N . LEU A 1 212 ? 19.164 -1.841 -40.630 1.00 91.31 212 LEU A N 1
ATOM 1706 C CA . LEU A 1 212 ? 20.078 -2.411 -39.637 1.00 91.31 212 LEU A CA 1
ATOM 1707 C C . LEU A 1 212 ? 19.475 -3.642 -38.951 1.00 91.31 212 LEU A C 1
ATOM 1709 O O . LEU A 1 212 ? 18.343 -3.620 -38.464 1.00 91.31 212 LEU A O 1
ATOM 1713 N N . LEU A 1 213 ? 20.265 -4.711 -38.863 1.00 91.56 213 LEU A N 1
ATOM 1714 C CA . LEU A 1 213 ? 19.834 -5.962 -38.259 1.00 91.56 213 LEU A CA 1
ATOM 1715 C C . LEU A 1 213 ? 19.852 -5.847 -36.726 1.00 91.56 213 LEU A C 1
ATOM 1717 O O . LEU A 1 213 ? 20.910 -5.788 -36.097 1.00 91.56 213 LEU A O 1
ATOM 1721 N N . THR A 1 214 ? 18.672 -5.863 -36.109 1.00 90.69 214 THR A N 1
ATOM 1722 C CA . THR A 1 214 ? 18.493 -5.877 -34.646 1.00 90.69 214 THR A CA 1
ATOM 1723 C C . THR A 1 214 ? 17.746 -7.134 -34.197 1.00 90.69 214 THR A C 1
ATOM 1725 O O . THR A 1 214 ? 17.129 -7.819 -35.005 1.00 90.69 214 THR A O 1
ATOM 1728 N N . ILE A 1 215 ? 17.771 -7.463 -32.898 1.00 91.62 215 ILE A N 1
ATOM 1729 C CA . ILE A 1 215 ? 16.971 -8.593 -32.380 1.00 91.62 215 ILE A CA 1
ATOM 1730 C C . ILE A 1 215 ? 15.477 -8.338 -32.562 1.00 91.62 215 ILE A C 1
ATOM 1732 O O . ILE A 1 215 ? 14.748 -9.263 -32.898 1.00 91.62 215 ILE A O 1
ATOM 1736 N N . ARG A 1 216 ? 15.037 -7.087 -32.383 1.00 89.19 216 ARG A N 1
ATOM 1737 C CA . ARG A 1 216 ? 13.665 -6.670 -32.671 1.00 89.19 216 ARG A CA 1
ATOM 1738 C C . ARG A 1 216 ? 13.309 -6.983 -34.122 1.00 89.19 216 ARG A C 1
ATOM 1740 O O . ARG A 1 216 ? 12.349 -7.701 -34.340 1.00 89.19 216 ARG A O 1
ATOM 1747 N N . HIS A 1 217 ? 14.151 -6.554 -35.060 1.00 90.25 217 HIS A N 1
ATOM 1748 C CA . HIS A 1 217 ? 13.957 -6.814 -36.483 1.00 90.25 217 HIS A CA 1
ATOM 1749 C C . HIS A 1 217 ? 13.888 -8.311 -36.809 1.00 90.25 217 HIS A C 1
ATOM 1751 O O . HIS A 1 217 ? 13.017 -8.748 -37.536 1.00 90.25 217 HIS A O 1
ATOM 1757 N N . VAL A 1 218 ? 14.769 -9.127 -36.226 1.00 89.56 218 VAL A N 1
ATOM 1758 C CA . VAL A 1 218 ? 14.778 -10.580 -36.474 1.00 89.56 218 VAL A CA 1
ATOM 1759 C C . VAL A 1 218 ? 13.534 -11.287 -35.921 1.00 89.56 218 VAL A C 1
ATOM 1761 O O . VAL A 1 218 ? 13.160 -12.339 -36.435 1.00 89.56 218 VAL A O 1
ATOM 1764 N N . LEU A 1 219 ? 12.942 -10.777 -34.838 1.00 89.62 219 LEU A N 1
ATOM 1765 C CA . LEU A 1 219 ? 11.851 -11.454 -34.133 1.00 89.62 219 LEU A CA 1
ATOM 1766 C C . LEU A 1 219 ? 10.460 -10.897 -34.448 1.00 89.62 219 LEU A C 1
ATOM 1768 O O . LEU A 1 219 ? 9.493 -11.637 -34.275 1.00 89.62 219 LEU A O 1
ATOM 1772 N N . LEU A 1 220 ? 10.349 -9.619 -34.813 1.00 86.69 220 LEU A N 1
ATOM 1773 C CA . LEU A 1 220 ? 9.079 -8.886 -34.850 1.00 86.69 220 LEU A CA 1
ATOM 1774 C C . LEU A 1 220 ? 8.778 -8.192 -36.188 1.00 86.69 220 LEU A C 1
ATOM 1776 O O . LEU A 1 220 ? 7.624 -7.807 -36.371 1.00 86.69 220 LEU A O 1
ATOM 1780 N N . ASP A 1 221 ? 9.756 -8.050 -37.090 1.00 83.69 221 ASP A N 1
ATOM 1781 C CA . ASP A 1 221 ? 9.590 -7.432 -38.418 1.00 83.69 221 ASP A CA 1
ATOM 1782 C C . ASP A 1 221 ? 9.729 -8.481 -39.540 1.00 83.69 221 ASP A C 1
ATOM 1784 O O . ASP A 1 221 ? 9.078 -8.309 -40.595 1.00 83.69 221 ASP A O 1
#

Secondary structure (DSSP, 8-state):
-TTTTS--EEEEEEE-SS-EEEEEEETTEEEEEEEPTT--HHHHHHHHHHHHHHHHHHTS----THHHHHGGGS---S-HHHHHHHHHHHHHHHTT---------TTSS-HHHHHHHHHHHT---B---PPPHHHHHHHHHHHHHHHHHHHHHT-TT-HHHHH--S-S-------HHHHHHHHHHHTT-SHHHHHHHHHTPPPPB-TTT-SB--HHHHHH-

Nearest PDB structures (foldseek):
  4qag-assembly3_A  TM=6.913E-01  e=7.266E-06  Human immunodeficiency virus type 1 BH10
  7kjx-assembly1_A  TM=6.835E-01  e=2.147E-04  Human immunodeficiency virus type 1 BH10
  6wb2-assembly1_A  TM=6.374E-01  e=3.428E-03  Human immunodeficiency virus 1

Sequence (221 aa):
HRFSDYLPIYTDGSKSTTAAGCAFVCQNDIVSRRLHPFSSIFTSELTAIYMALEYLSTKQPIKDSFSVLQAMIGDNNSHKLVQEIKNFRSNLHRRGFKVLFSWIPAHVGIRGNEQADTAAKSAVVHRSEPLPYADIKSALLNWMLNNWQNDWNLEVDNKLHDIKPIVTQWTLSLNRKYEVTLTRLRIGHSRLTHKYLLFGESPPVCSRCNVLLTIRHVLLD

InterPro domains:
  IPR002156 Ribonuclease H domain [PF00075] (8-123)
  IPR002156 Ribonuclease H domain [PS50879] (3-125)
  IPR012337 Ribonuclease H-like superfamily [SSF53098] (4-124)
  IPR036397 Ribonuclease H superfamily [G3DSA:3.30.420.10] (3-129)

Foldseek 3Di:
DVQPVDFDKAKAWDADQQFTKIWIDTPPDIDIETDHNLADRVNRRLVRLLVVLVVVVVVDDDDDPPVLVVVVPDDDDDFPSVVSSVVSCVVCVVVVDDDDDDDDDPPPPPVRNVSRVVRRVVHDHYDDDDHDPVSVVVVVVVVVLVVVLVVLCVPPVDLLCVVPVHPDDDPDDDPPVVVVVVVCLSVQNDCQQCVCVVVVHDFDADPPPRHGDTSCVVPPD

Organism: Araneus ventricosus (NCBI:txid182803)

pLDDT: mean 83.38, std 14.9, range [33.97, 97.25]

Radius of gyration: 28.27 Å; Cα contacts (8 Å, |Δi|>4): 254; chains: 1; bounding box: 64×37×86 Å

Solvent-accessible surface area (backbone atoms only — not comparable to full-atom values): 13204 Å² total; per-residue (Å²): 123,100,59,76,92,55,85,71,69,27,59,21,41,24,62,54,94,78,37,17,10,14,5,24,24,44,89,90,48,75,52,48,33,19,47,59,46,59,46,40,49,69,56,18,37,51,50,9,49,43,51,49,52,52,51,64,46,62,82,44,90,72,82,73,81,62,68,66,62,67,62,72,79,62,93,66,101,59,65,66,69,60,54,50,44,52,50,52,52,53,55,40,42,77,73,74,46,85,88,80,90,78,92,74,76,82,93,72,80,51,63,55,51,54,50,6,46,52,36,4,67,65,30,72,50,73,63,97,69,88,76,56,67,70,31,55,52,51,47,51,52,52,52,53,49,51,52,52,39,54,59,51,69,68,43,77,90,37,76,59,33,82,76,48,75,65,87,65,83,82,85,77,92,63,59,69,70,57,49,53,51,52,49,27,52,69,76,35,56,43,73,85,52,41,45,33,73,80,71,74,48,73,83,54,59,35,93,86,79,73,42,75,49,41,51,63,49,76,75,76,106